Protein AF-A0A952R9T7-F1 (afdb_monomer)

Nearest PDB structures (foldseek):
  7bov-assembly1_A  TM=6.658E-01  e=1.496E-07  Bacillus subtilis subsp. subtilis str. 168
  7vz6-assembly1_E  TM=5.967E-01  e=4.964E-05  Streptomyces kasugaensis
  4alm-assembly1_C  TM=4.384E-01  e=3.356E-01  Staphylococcus aureus
  2cz5-assembly1_B  TM=2.069E-01  e=5.948E-02  Pyrococcus horikoshii
  3loq-assembly1_A  TM=2.817E-01  e=9.691E-01  Archaeoglobus fulgidus

pLDDT: mean 85.73, std 11.86, range [35.06, 97.25]

Structure (mmCIF, N/CA/C/O backbone):
data_AF-A0A952R9T7-F1
#
_entry.id   AF-A0A952R9T7-F1
#
loop_
_atom_site.group_PDB
_atom_site.id
_atom_site.type_symbol
_atom_site.label_atom_id
_atom_site.label_alt_id
_atom_site.label_comp_id
_atom_site.label_asym_id
_atom_site.label_entity_id
_atom_site.label_seq_id
_atom_site.pdbx_PDB_ins_code
_atom_site.Cartn_x
_atom_site.Cartn_y
_atom_site.Cartn_z
_atom_site.occupancy
_atom_site.B_iso_or_equiv
_atom_site.auth_seq_id
_atom_site.auth_comp_id
_atom_site.auth_asym_id
_atom_site.auth_atom_id
_atom_site.pdbx_PDB_model_num
ATOM 1 N N . MET A 1 1 ? -29.631 -3.891 -3.049 1.00 37.66 1 MET A N 1
ATOM 2 C CA . MET A 1 1 ? -29.984 -3.385 -1.704 1.00 37.66 1 MET A CA 1
ATOM 3 C C . MET A 1 1 ? -28.896 -2.428 -1.243 1.00 37.66 1 MET A C 1
ATOM 5 O O . MET A 1 1 ? -27.755 -2.850 -1.116 1.00 37.66 1 MET A O 1
ATOM 9 N N . SER A 1 2 ? -29.218 -1.143 -1.077 1.00 35.06 2 SER A N 1
ATOM 10 C CA . SER A 1 2 ? -28.291 -0.149 -0.520 1.00 35.06 2 SER A CA 1
ATOM 11 C C . SER A 1 2 ? -28.287 -0.296 1.000 1.00 35.06 2 SER A C 1
ATOM 13 O O . SER A 1 2 ? -29.309 -0.047 1.637 1.00 35.06 2 SER A O 1
ATOM 15 N N . VAL A 1 3 ? -27.175 -0.754 1.577 1.00 38.34 3 VAL A N 1
ATOM 16 C CA . VAL A 1 3 ? -26.980 -0.734 3.032 1.00 38.34 3 VAL A CA 1
ATOM 17 C C . VAL A 1 3 ? -26.835 0.735 3.420 1.00 38.34 3 VAL A C 1
ATOM 19 O O . VAL A 1 3 ? -25.769 1.321 3.239 1.00 38.34 3 VAL A O 1
ATOM 22 N N . LYS A 1 4 ? -27.918 1.362 3.893 1.00 39.34 4 LYS A N 1
ATOM 23 C CA . LYS A 1 4 ? -27.831 2.672 4.543 1.00 39.34 4 LYS A CA 1
ATOM 24 C C . LYS A 1 4 ? -27.063 2.459 5.845 1.00 39.34 4 LYS A C 1
ATOM 26 O O . LYS A 1 4 ? -27.617 1.935 6.804 1.00 39.34 4 LYS A O 1
ATOM 31 N N . LEU A 1 5 ? -25.779 2.811 5.855 1.00 48.16 5 LEU A N 1
ATOM 32 C CA . LEU A 1 5 ? -24.999 2.949 7.082 1.00 48.16 5 LEU A CA 1
ATOM 33 C C . LEU A 1 5 ? -25.605 4.130 7.844 1.00 48.16 5 LEU A C 1
ATOM 35 O O . LEU A 1 5 ? -25.307 5.283 7.560 1.00 48.16 5 LEU A O 1
ATOM 39 N N . THR A 1 6 ? -26.543 3.849 8.744 1.00 44.41 6 THR A N 1
ATOM 40 C CA . THR A 1 6 ? -27.303 4.865 9.487 1.00 44.41 6 THR A CA 1
ATOM 41 C C . THR A 1 6 ? -26.501 5.541 10.597 1.00 44.41 6 THR A C 1
ATOM 43 O O . THR A 1 6 ? -27.023 6.446 11.232 1.00 44.41 6 THR A O 1
ATOM 46 N N . ASN A 1 7 ? -25.234 5.168 10.794 1.00 50.44 7 ASN A N 1
ATOM 47 C CA . ASN A 1 7 ? -24.301 5.913 11.630 1.00 50.44 7 ASN A CA 1
ATOM 48 C C . ASN A 1 7 ? -23.167 6.447 10.758 1.00 50.44 7 ASN A C 1
ATOM 50 O O . ASN A 1 7 ? -22.266 5.703 10.369 1.00 50.44 7 ASN A O 1
ATOM 54 N N . SER A 1 8 ? -23.202 7.749 10.487 1.00 58.31 8 SER A N 1
ATOM 55 C CA . SER A 1 8 ? -22.081 8.571 10.026 1.00 58.31 8 SER A CA 1
ATOM 56 C C . SER A 1 8 ? -20.991 8.616 11.109 1.00 58.31 8 SER A C 1
ATOM 58 O O . SER A 1 8 ? -20.743 9.632 11.759 1.00 58.31 8 SER A O 1
ATOM 60 N N . GLY A 1 9 ? -20.372 7.460 11.361 1.00 80.69 9 GLY A N 1
ATOM 61 C CA . GLY A 1 9 ? -19.277 7.318 12.309 1.00 80.69 9 GLY A CA 1
ATOM 62 C C . GLY A 1 9 ? -18.055 8.105 11.845 1.00 80.69 9 GLY A C 1
ATOM 63 O O . GLY A 1 9 ? -17.802 8.230 10.645 1.00 80.69 9 GLY A O 1
ATOM 64 N N . ALA A 1 10 ? -17.298 8.639 12.800 1.00 92.06 10 ALA A N 1
ATOM 65 C CA . ALA A 1 10 ? -15.952 9.123 12.540 1.00 92.06 10 ALA A CA 1
ATOM 66 C C . ALA A 1 10 ? -14.941 7.995 12.778 1.00 92.06 10 ALA A C 1
ATOM 68 O O . ALA A 1 10 ? -15.124 7.165 13.680 1.00 92.06 10 ALA A O 1
ATOM 69 N N . CYS A 1 11 ? -13.871 7.972 11.992 1.00 95.12 11 CYS A N 1
ATOM 70 C CA . CYS A 1 11 ? -12.737 7.083 12.194 1.00 95.12 11 CYS A CA 1
ATOM 71 C C . CYS A 1 11 ? -11.408 7.821 12.051 1.00 95.12 11 CYS A C 1
ATOM 73 O O . CYS A 1 11 ? -11.275 8.773 11.281 1.00 95.12 11 CYS A O 1
ATOM 75 N N . LEU A 1 12 ? -10.400 7.309 12.744 1.00 96.81 12 LEU A N 1
ATOM 76 C CA . LEU A 1 12 ? -9.010 7.641 12.475 1.00 96.81 12 LEU A CA 1
ATOM 77 C C . LEU A 1 12 ? -8.439 6.620 11.500 1.00 96.81 12 LEU A C 1
ATOM 79 O O . LEU A 1 12 ? -8.635 5.420 11.688 1.00 96.81 12 LEU A O 1
ATOM 83 N N . LEU A 1 13 ? -7.703 7.079 10.494 1.00 97.25 13 LEU A N 1
ATOM 84 C CA . LEU A 1 13 ? -6.923 6.221 9.615 1.00 97.25 13 LEU A CA 1
ATOM 85 C C . LEU A 1 13 ? -5.443 6.426 9.908 1.00 97.25 13 LEU A C 1
ATOM 87 O O . LEU A 1 13 ? -4.845 7.418 9.514 1.00 97.25 13 LEU A O 1
ATOM 91 N N . TYR A 1 14 ? -4.850 5.467 10.600 1.00 97.06 14 TYR A N 1
ATOM 92 C CA . TYR A 1 14 ? -3.435 5.412 10.918 1.00 97.06 14 TYR A CA 1
ATOM 93 C C . TYR A 1 14 ? -2.665 4.804 9.735 1.00 97.06 14 TYR A C 1
ATOM 95 O O . TYR A 1 14 ? -2.725 3.597 9.490 1.00 97.06 14 TYR A O 1
ATOM 103 N N . ALA A 1 15 ? -1.942 5.644 8.993 1.00 95.31 15 ALA A N 1
ATOM 104 C CA . ALA A 1 15 ? -1.086 5.272 7.865 1.00 95.31 15 ALA A CA 1
ATOM 105 C C . ALA A 1 15 ? 0.351 5.790 8.046 1.00 95.31 15 ALA A C 1
ATOM 107 O O . ALA A 1 15 ? 0.991 6.287 7.115 1.00 95.31 15 ALA A O 1
ATOM 108 N N . LEU A 1 16 ? 0.869 5.664 9.267 1.00 92.75 16 LEU A N 1
ATOM 109 C CA . LEU A 1 16 ? 2.259 5.969 9.578 1.00 92.75 16 LEU A CA 1
ATOM 110 C C . LEU A 1 16 ? 3.181 4.837 9.117 1.00 92.75 16 LEU A C 1
ATOM 112 O O . LEU A 1 16 ? 2.954 3.655 9.378 1.00 92.75 16 LEU A O 1
ATOM 116 N N . GLY A 1 17 ? 4.252 5.214 8.425 1.00 85.88 17 GLY A N 1
ATOM 117 C CA . GLY A 1 17 ? 5.266 4.289 7.945 1.00 85.88 17 GLY A CA 1
ATOM 118 C C . GLY A 1 17 ? 6.429 5.013 7.276 1.00 85.88 17 GLY A C 1
ATOM 119 O O . GLY A 1 17 ? 6.313 6.161 6.853 1.00 85.88 17 GLY A O 1
ATOM 120 N N . GLY A 1 18 ? 7.565 4.328 7.140 1.00 78.00 18 GLY A N 1
ATOM 121 C CA . GLY A 1 18 ? 8.798 4.930 6.615 1.00 78.00 18 GLY A CA 1
ATOM 122 C C . GLY A 1 18 ? 8.805 5.223 5.107 1.00 78.00 18 GLY A C 1
ATOM 123 O O . GLY A 1 18 ? 9.803 5.712 4.592 1.00 78.00 18 GLY A O 1
ATOM 124 N N . GLY A 1 19 ? 7.738 4.909 4.368 1.00 79.81 19 GLY A N 1
ATOM 125 C CA . GLY A 1 19 ? 7.681 5.099 2.916 1.00 79.81 19 GLY A CA 1
ATOM 126 C C . GLY A 1 19 ? 6.367 5.712 2.447 1.00 79.81 19 GLY A C 1
ATOM 127 O O . GLY A 1 19 ? 5.314 5.452 3.029 1.00 79.81 19 GLY A O 1
ATOM 128 N N . LEU A 1 20 ? 6.422 6.443 1.327 1.00 84.88 20 LEU A N 1
ATOM 129 C CA . LEU A 1 20 ? 5.272 7.130 0.713 1.00 84.88 20 LEU A CA 1
ATOM 130 C C . LEU A 1 20 ? 4.088 6.205 0.416 1.00 84.88 20 LEU A C 1
ATOM 132 O O . LEU A 1 20 ? 2.948 6.649 0.342 1.00 84.88 20 LEU A O 1
ATOM 136 N N . GLY A 1 21 ? 4.335 4.901 0.274 1.00 86.44 21 GLY A N 1
ATOM 137 C CA . GLY A 1 21 ? 3.273 3.955 -0.025 1.00 86.44 21 GLY A CA 1
ATOM 138 C C . GLY A 1 21 ? 2.155 3.926 1.021 1.00 86.44 21 GLY A C 1
ATOM 139 O O . GLY A 1 21 ? 1.013 3.685 0.637 1.00 86.44 21 GLY A O 1
ATOM 140 N N . HIS A 1 22 ? 2.471 4.159 2.302 1.00 90.12 22 HIS A N 1
ATOM 141 C CA . HIS A 1 22 ? 1.470 4.245 3.374 1.00 90.12 22 HIS A CA 1
ATOM 142 C C . HIS A 1 22 ? 0.564 5.463 3.190 1.00 90.12 22 HIS A C 1
ATOM 144 O O . HIS A 1 22 ? -0.648 5.306 3.106 1.00 90.12 22 HIS A O 1
ATOM 150 N N . ALA A 1 23 ? 1.153 6.645 2.996 1.00 90.62 23 ALA A N 1
ATOM 151 C CA . ALA A 1 23 ? 0.423 7.880 2.721 1.00 90.62 23 ALA A CA 1
ATOM 152 C C . ALA A 1 23 ? -0.488 7.763 1.489 1.00 90.62 23 ALA A C 1
ATOM 154 O O . ALA A 1 23 ? -1.659 8.120 1.557 1.00 90.62 23 ALA A O 1
ATOM 155 N N . VAL A 1 24 ? 0.009 7.175 0.396 1.00 88.88 24 VAL A N 1
ATOM 156 C CA . VAL A 1 24 ? -0.772 6.967 -0.836 1.00 88.88 24 VAL A CA 1
ATOM 157 C C . VAL A 1 24 ? -1.994 6.082 -0.592 1.00 88.88 24 VAL A C 1
ATOM 159 O O . VAL A 1 24 ? -3.103 6.428 -1.000 1.00 88.88 24 VAL A O 1
ATOM 162 N N . ARG A 1 25 ? -1.813 4.934 0.077 1.00 90.56 25 ARG A N 1
ATOM 163 C CA . ARG A 1 25 ? -2.930 4.030 0.395 1.00 90.56 25 ARG A CA 1
ATOM 164 C C . ARG A 1 25 ? -3.892 4.668 1.386 1.00 90.56 25 ARG A C 1
ATOM 166 O O . ARG A 1 25 ? -5.097 4.606 1.168 1.00 90.56 25 ARG A O 1
ATOM 173 N N . GLY A 1 26 ? -3.363 5.283 2.441 1.00 93.31 26 GLY A N 1
ATOM 174 C CA . GLY A 1 26 ? -4.140 5.971 3.463 1.00 93.31 26 GLY A CA 1
ATOM 175 C C . GLY A 1 26 ? -5.020 7.063 2.865 1.00 93.31 26 GLY A C 1
ATOM 176 O O . GLY A 1 26 ? -6.216 7.073 3.128 1.00 93.31 26 GLY A O 1
ATOM 177 N N . ALA A 1 27 ? -4.473 7.897 1.977 1.00 92.69 27 ALA A N 1
ATOM 178 C CA . ALA A 1 27 ? -5.225 8.921 1.254 1.00 92.69 27 ALA A CA 1
ATOM 179 C C . ALA A 1 27 ? -6.304 8.323 0.342 1.00 92.69 27 ALA A C 1
ATOM 181 O O . ALA A 1 27 ? -7.449 8.773 0.369 1.00 92.69 27 ALA A O 1
ATOM 182 N N . CYS A 1 28 ? -5.986 7.263 -0.410 1.00 92.12 28 CYS A N 1
ATOM 183 C CA . CYS A 1 28 ? -6.982 6.589 -1.245 1.00 92.12 28 CYS A CA 1
ATOM 184 C C . CYS A 1 28 ? -8.128 6.004 -0.404 1.00 92.12 28 CYS A C 1
ATOM 186 O O . CYS A 1 28 ? -9.290 6.194 -0.742 1.00 92.12 28 CYS A O 1
ATOM 188 N N . LEU A 1 29 ? -7.824 5.322 0.702 1.00 93.44 29 LEU A N 1
ATOM 189 C CA . LEU A 1 29 ? -8.830 4.759 1.609 1.00 93.44 29 LEU A CA 1
ATOM 190 C C . LEU A 1 29 ? -9.663 5.846 2.288 1.00 93.44 29 LEU A C 1
ATOM 192 O O . LEU A 1 29 ? -10.884 5.725 2.336 1.00 93.44 29 LEU A O 1
ATOM 196 N N . ALA A 1 30 ? -9.016 6.905 2.781 1.00 94.31 30 ALA A N 1
ATOM 197 C CA . ALA A 1 30 ? -9.682 8.037 3.412 1.00 94.31 30 ALA A CA 1
ATOM 198 C C . ALA A 1 30 ? -10.662 8.707 2.444 1.00 94.31 30 ALA A C 1
ATOM 200 O O . ALA A 1 30 ? -11.801 8.965 2.820 1.00 94.31 30 ALA A O 1
ATOM 201 N N . ARG A 1 31 ? -10.267 8.893 1.178 1.00 92.88 31 ARG A N 1
ATOM 202 C CA . ARG A 1 31 ? -11.156 9.408 0.130 1.00 92.88 31 ARG A CA 1
ATOM 203 C C . ARG A 1 31 ? -12.363 8.500 -0.092 1.00 92.88 31 ARG A C 1
ATOM 205 O O . ARG A 1 31 ? -13.487 8.985 -0.111 1.00 92.88 31 ARG A O 1
ATOM 212 N N . GLU A 1 32 ? -12.160 7.193 -0.249 1.00 92.81 32 GLU A N 1
ATOM 213 C CA . GLU A 1 32 ? -13.276 6.263 -0.476 1.00 92.81 32 GLU A CA 1
ATOM 214 C C . GLU A 1 32 ? -14.219 6.176 0.738 1.00 92.81 32 GLU A C 1
ATOM 216 O O . GLU A 1 32 ? -15.431 6.086 0.563 1.00 92.81 32 GLU A O 1
ATOM 221 N N . LEU A 1 33 ? -13.694 6.253 1.965 1.00 92.31 33 LEU A N 1
ATOM 222 C CA . LEU A 1 33 ? -14.493 6.355 3.192 1.00 92.31 33 LEU A CA 1
ATOM 223 C C . LEU A 1 33 ? -15.294 7.666 3.240 1.00 92.31 33 LEU A C 1
ATOM 225 O O . LEU A 1 33 ? -16.501 7.639 3.491 1.00 92.31 33 LEU A O 1
ATOM 229 N N . ALA A 1 34 ? -14.653 8.791 2.924 1.00 92.25 34 ALA A N 1
ATOM 230 C CA . ALA A 1 34 ? -15.285 10.105 2.866 1.00 92.25 34 ALA A CA 1
ATOM 231 C C . ALA A 1 34 ? -16.422 10.156 1.833 1.00 92.25 34 ALA A C 1
ATOM 233 O O . ALA A 1 34 ? -17.513 10.642 2.130 1.00 92.25 34 ALA A O 1
ATOM 234 N N . LEU A 1 35 ? -16.232 9.554 0.653 1.00 90.38 35 LEU A N 1
ATOM 235 C CA . LEU A 1 35 ? -17.274 9.417 -0.375 1.00 90.38 35 LEU A CA 1
ATOM 236 C C . LEU A 1 35 ? -18.474 8.564 0.077 1.00 90.38 35 LEU A C 1
ATOM 238 O O . LEU A 1 35 ? -19.546 8.639 -0.524 1.00 90.38 35 LEU A O 1
ATOM 242 N N . LYS A 1 36 ? -18.323 7.753 1.131 1.00 89.62 36 LYS A N 1
ATOM 243 C CA . LYS A 1 36 ? -19.417 7.006 1.776 1.00 89.62 36 LYS A CA 1
ATOM 244 C C . LYS A 1 36 ? -20.028 7.749 2.973 1.00 89.62 36 LYS A C 1
ATOM 246 O O . LYS A 1 36 ? -20.886 7.183 3.645 1.00 89.62 36 LYS A O 1
ATOM 251 N N . GLY A 1 37 ? -19.616 8.992 3.232 1.00 89.81 37 GLY A N 1
ATOM 252 C CA . GLY A 1 37 ? -20.115 9.820 4.334 1.00 89.81 37 GLY A CA 1
ATOM 253 C C . GLY A 1 37 ? -19.494 9.505 5.699 1.00 89.81 37 GLY A C 1
ATOM 254 O O . GLY A 1 37 ? -20.039 9.917 6.722 1.00 89.81 37 GLY A O 1
ATOM 255 N N . VAL A 1 38 ? -18.380 8.768 5.735 1.00 91.25 38 VAL A N 1
ATOM 256 C CA . VAL A 1 38 ? -17.605 8.530 6.962 1.00 91.25 38 VAL A CA 1
ATOM 257 C C . VAL A 1 38 ? -16.684 9.726 7.183 1.00 91.25 38 VAL A C 1
ATOM 259 O O . VAL A 1 38 ? -15.960 10.106 6.267 1.00 91.25 38 VAL A O 1
ATOM 262 N N . ARG A 1 39 ? -16.679 10.310 8.387 1.00 94.12 39 ARG A N 1
ATOM 263 C CA . ARG A 1 39 ? -15.696 11.351 8.734 1.00 94.12 39 ARG A CA 1
ATOM 264 C C . ARG A 1 39 ? -14.352 10.690 9.022 1.00 94.12 39 ARG A C 1
ATOM 266 O O . ARG A 1 39 ? -14.287 9.790 9.856 1.00 94.12 39 ARG A O 1
ATOM 273 N N . VAL A 1 40 ? -13.290 11.114 8.349 1.00 95.62 40 VAL A N 1
ATOM 274 C CA . VAL A 1 40 ? -11.972 10.482 8.443 1.00 95.62 40 VAL A CA 1
ATOM 275 C C . VAL A 1 40 ? -10.917 11.496 8.846 1.00 95.62 40 VAL A C 1
ATOM 277 O O . VAL A 1 40 ? -10.752 12.515 8.187 1.00 95.62 40 VAL A O 1
ATOM 280 N N . THR A 1 41 ? -10.131 11.162 9.862 1.00 96.69 41 THR A N 1
ATOM 281 C CA . THR A 1 41 ? -8.872 11.857 10.150 1.00 96.69 41 THR A CA 1
ATOM 282 C C . THR A 1 41 ? -7.718 10.933 9.765 1.00 96.69 41 THR A C 1
ATOM 284 O O . THR A 1 41 ? -7.507 9.891 10.385 1.00 96.69 41 THR A O 1
ATOM 287 N N . LEU A 1 42 ? -7.001 11.277 8.698 1.00 97.19 42 LEU A N 1
ATOM 288 C CA . LEU A 1 42 ? -5.867 10.535 8.158 1.00 97.19 42 LEU A CA 1
ATOM 289 C C . LEU A 1 42 ? -4.571 10.968 8.848 1.00 97.19 42 LEU A C 1
ATOM 291 O O . LEU A 1 42 ? -4.175 12.125 8.757 1.00 97.19 42 LEU A O 1
ATOM 295 N N . LEU A 1 43 ? -3.885 10.021 9.482 1.00 97.19 43 LEU A N 1
ATOM 296 C CA . LEU A 1 43 ? -2.589 10.214 10.122 1.00 97.19 43 LEU A CA 1
ATOM 297 C C . LEU A 1 43 ? -1.484 9.658 9.225 1.00 97.19 43 LEU A C 1
ATOM 299 O O . LEU A 1 43 ? -1.480 8.464 8.909 1.00 97.19 43 LEU A O 1
ATOM 303 N N . VAL A 1 44 ? -0.528 10.500 8.843 1.00 96.00 44 VAL A N 1
ATOM 304 C CA . VAL A 1 44 ? 0.641 10.109 8.040 1.00 96.00 44 VAL A CA 1
ATOM 305 C C . VAL A 1 44 ? 1.916 10.695 8.624 1.00 96.00 44 VAL A C 1
ATOM 307 O O . VAL A 1 44 ? 1.880 11.630 9.420 1.00 96.00 44 VAL A O 1
ATOM 310 N N . ALA A 1 45 ? 3.056 10.151 8.206 1.00 94.44 45 ALA A N 1
ATOM 311 C CA . ALA A 1 45 ? 4.344 10.728 8.560 1.00 94.44 45 ALA A CA 1
ATOM 312 C C . ALA A 1 45 ? 4.514 12.085 7.867 1.00 94.44 45 ALA A C 1
ATOM 314 O O . ALA A 1 45 ? 4.097 12.245 6.717 1.00 94.44 45 ALA A O 1
ATOM 315 N N . GLU A 1 46 ? 5.141 13.038 8.549 1.00 93.69 46 GLU A N 1
ATOM 316 C CA . GLU A 1 46 ? 5.291 14.418 8.083 1.00 93.69 46 GLU A CA 1
ATOM 317 C C . GLU A 1 46 ? 5.872 14.518 6.668 1.00 93.69 46 GLU A C 1
ATOM 319 O O . GLU A 1 46 ? 5.278 15.148 5.791 1.00 93.69 46 GLU A O 1
ATOM 324 N N . HIS A 1 47 ? 6.962 13.795 6.398 1.00 89.69 47 HIS A N 1
ATOM 325 C CA . HIS A 1 47 ? 7.624 13.774 5.087 1.00 89.69 47 HIS A CA 1
ATOM 326 C C . HIS A 1 47 ? 6.737 13.249 3.948 1.00 89.69 47 HIS A C 1
ATOM 328 O O . HIS A 1 47 ? 7.086 13.387 2.777 1.00 89.69 47 HIS A O 1
ATOM 334 N N . ALA A 1 48 ? 5.614 12.609 4.274 1.00 90.31 48 ALA A N 1
ATOM 335 C CA . ALA A 1 48 ? 4.653 12.065 3.325 1.00 90.31 48 ALA A CA 1
ATOM 336 C C . ALA A 1 48 ? 3.336 12.865 3.270 1.00 90.31 48 ALA A C 1
ATOM 338 O O . ALA A 1 48 ? 2.451 12.513 2.486 1.00 90.31 48 ALA A O 1
ATOM 339 N N . GLY A 1 49 ? 3.206 13.938 4.062 1.00 91.25 49 GLY A N 1
ATOM 340 C CA . GLY A 1 49 ? 2.003 14.767 4.150 1.00 91.25 49 GLY A CA 1
ATOM 341 C C . GLY A 1 49 ? 1.600 15.379 2.809 1.00 91.25 49 GLY A C 1
ATOM 342 O O . GLY A 1 49 ? 0.457 15.228 2.390 1.00 91.25 49 GLY A O 1
ATOM 343 N N . ALA A 1 50 ? 2.547 15.980 2.082 1.00 88.94 50 ALA A N 1
ATOM 344 C CA . ALA A 1 50 ? 2.273 16.588 0.776 1.00 88.94 50 ALA A CA 1
ATOM 345 C C . ALA A 1 50 ? 1.723 15.573 -0.246 1.00 88.94 50 ALA A C 1
ATOM 347 O O . ALA A 1 50 ? 0.736 15.845 -0.925 1.00 88.94 50 ALA A O 1
ATOM 348 N N . ALA A 1 51 ? 2.305 14.369 -0.296 1.00 86.75 51 ALA A N 1
ATOM 349 C CA . ALA A 1 51 ? 1.848 13.305 -1.189 1.00 86.75 51 ALA A CA 1
ATOM 350 C C . ALA A 1 51 ? 0.453 12.773 -0.809 1.00 86.75 51 ALA A C 1
ATOM 352 O O . ALA A 1 51 ? -0.334 12.416 -1.684 1.00 86.75 51 ALA A O 1
ATOM 353 N N . ALA A 1 52 ? 0.133 12.709 0.490 1.00 90.25 52 ALA A N 1
ATOM 354 C CA . ALA A 1 52 ? -1.214 12.365 0.942 1.00 90.25 52 ALA A CA 1
ATOM 355 C C . ALA A 1 52 ? -2.230 13.453 0.564 1.00 90.25 52 ALA A C 1
ATOM 357 O O . ALA A 1 52 ? -3.316 13.125 0.090 1.00 90.25 52 ALA A O 1
ATOM 358 N N . ALA A 1 53 ? -1.870 14.727 0.747 1.00 90.12 53 ALA A N 1
ATOM 359 C CA . ALA A 1 53 ? -2.730 15.870 0.454 1.00 90.12 53 ALA A CA 1
ATOM 360 C C . ALA A 1 53 ? -3.108 15.950 -1.031 1.00 90.12 53 ALA A C 1
ATOM 362 O O . ALA A 1 53 ? -4.271 16.175 -1.336 1.00 90.12 53 ALA A O 1
ATOM 363 N N . GLU A 1 54 ? -2.167 15.693 -1.947 1.00 87.25 54 GLU A N 1
ATOM 364 C CA . GLU A 1 54 ? -2.431 15.672 -3.398 1.00 87.25 54 GLU A CA 1
ATOM 365 C C . GLU A 1 54 ? -3.477 14.613 -3.796 1.00 87.25 54 GLU A C 1
ATOM 367 O O . GLU A 1 54 ? -4.240 14.791 -4.744 1.00 87.25 54 GLU A O 1
ATOM 372 N N . LEU A 1 55 ? -3.523 13.493 -3.067 1.00 85.88 55 LEU A N 1
ATOM 373 C CA . LEU A 1 55 ? -4.421 12.371 -3.350 1.00 85.88 55 LEU A CA 1
ATOM 374 C C . LEU A 1 55 ? -5.781 12.482 -2.654 1.00 85.88 55 LEU A C 1
ATOM 376 O O . LEU A 1 55 ? -6.739 11.817 -3.074 1.00 85.88 55 LEU A O 1
ATOM 380 N N . LEU A 1 56 ? -5.868 13.286 -1.594 1.00 86.62 56 LEU A N 1
ATOM 381 C CA . LEU A 1 56 ? -7.136 13.668 -0.992 1.00 86.62 56 LEU A CA 1
ATOM 382 C C . LEU A 1 56 ? -7.838 14.647 -1.940 1.00 86.62 56 LEU A C 1
ATOM 384 O O . LEU A 1 56 ? -7.314 15.701 -2.277 1.00 86.62 56 LEU A O 1
ATOM 388 N N . ASP A 1 57 ? -9.020 14.264 -2.421 1.00 77.56 57 ASP A N 1
ATOM 389 C CA . ASP A 1 57 ? -9.735 15.040 -3.434 1.00 77.56 57 ASP A CA 1
ATOM 390 C C . ASP A 1 57 ? -10.237 16.365 -2.825 1.00 77.56 57 ASP A C 1
ATOM 392 O O . ASP A 1 57 ? -11.025 16.320 -1.876 1.00 77.56 57 ASP A O 1
ATOM 396 N N . PRO A 1 58 ? -9.845 17.538 -3.361 1.00 69.38 58 PRO A N 1
ATOM 397 C CA . PRO A 1 58 ? -10.292 18.835 -2.847 1.00 69.38 58 PRO A CA 1
ATOM 398 C C . PRO A 1 58 ? -11.803 19.055 -3.008 1.00 69.38 58 PRO A C 1
ATOM 400 O O . PRO A 1 58 ? -12.352 19.996 -2.446 1.00 69.38 58 PRO A O 1
ATOM 403 N N . ARG A 1 59 ? -12.490 18.200 -3.780 1.00 76.44 59 ARG A N 1
ATOM 404 C CA . ARG A 1 59 ? -13.949 18.214 -3.945 1.00 76.44 59 ARG A CA 1
ATOM 405 C C . ARG A 1 59 ? -14.684 17.446 -2.847 1.00 76.44 59 ARG A C 1
ATOM 407 O O . ARG A 1 59 ? -15.915 17.402 -2.877 1.00 76.44 59 ARG A O 1
ATOM 414 N N . LEU A 1 60 ? -13.976 16.794 -1.920 1.00 79.44 60 LEU A N 1
ATOM 415 C CA . LEU A 1 60 ? -14.621 16.218 -0.744 1.00 79.44 60 LEU A CA 1
ATOM 416 C C . LEU A 1 60 ? -15.294 17.338 0.063 1.00 79.44 60 LEU A C 1
ATOM 418 O O . LEU A 1 60 ? -14.723 18.423 0.177 1.00 79.44 60 LEU A O 1
ATOM 422 N N . PRO A 1 61 ? -16.489 17.101 0.632 1.00 75.62 61 PRO A N 1
ATOM 423 C CA . PRO A 1 61 ? -17.121 18.102 1.475 1.00 75.62 61 PRO A CA 1
ATOM 424 C C . PRO A 1 61 ? -16.215 18.454 2.659 1.00 75.62 61 PRO A C 1
ATOM 426 O O . PRO A 1 61 ? -15.555 17.582 3.237 1.00 75.62 61 PRO A O 1
ATOM 429 N N . GLU A 1 62 ? -16.202 19.734 3.020 1.00 77.12 62 GLU A N 1
ATOM 430 C CA . GLU A 1 62 ? -15.418 20.240 4.143 1.00 77.12 62 GLU A CA 1
ATOM 431 C C . GLU A 1 62 ? -15.742 19.464 5.432 1.00 77.12 62 GLU A C 1
ATOM 433 O O . GLU A 1 62 ? -16.897 19.140 5.717 1.00 77.12 62 GLU A O 1
ATOM 438 N N . GLY A 1 63 ? -14.705 19.109 6.197 1.00 74.62 63 GLY A N 1
ATOM 439 C CA . GLY A 1 63 ? -14.844 18.380 7.462 1.00 74.62 63 GLY A CA 1
ATOM 440 C C . GLY A 1 63 ? -15.122 16.874 7.344 1.00 74.62 63 GLY A C 1
ATOM 441 O O . GLY A 1 63 ? -15.267 16.208 8.372 1.00 74.62 63 GLY A O 1
ATOM 442 N N . VAL A 1 64 ? -15.181 16.307 6.131 1.00 81.38 64 VAL A N 1
ATOM 443 C CA . VAL A 1 64 ? -15.336 14.850 5.940 1.00 81.38 64 VAL A CA 1
ATOM 444 C C . VAL A 1 64 ? -13.986 14.129 5.918 1.00 81.38 64 VAL A C 1
ATOM 446 O O . VAL A 1 64 ? -13.909 12.983 6.354 1.00 81.38 64 VAL A O 1
ATOM 449 N N . ALA A 1 65 ? -12.918 14.789 5.471 1.00 87.38 65 ALA A N 1
ATOM 450 C CA . ALA A 1 65 ? -11.560 14.259 5.525 1.00 87.38 65 ALA A CA 1
ATOM 451 C C . ALA A 1 65 ? -10.583 15.320 6.050 1.00 87.38 65 ALA A C 1
ATOM 453 O O . ALA A 1 65 ? -10.507 16.416 5.503 1.00 87.38 65 ALA A O 1
ATOM 454 N N . GLU A 1 66 ? -9.820 14.978 7.084 1.00 92.75 66 GLU A N 1
ATOM 455 C CA . GLU A 1 66 ? -8.739 15.798 7.636 1.00 92.75 66 GLU A CA 1
ATOM 456 C C . GLU A 1 66 ? -7.412 15.049 7.526 1.00 92.75 66 GLU A C 1
ATOM 458 O O . GLU A 1 66 ? -7.352 13.845 7.771 1.00 92.75 66 GLU A O 1
ATOM 463 N N . LEU A 1 67 ? -6.345 15.759 7.167 1.00 94.62 67 LEU A N 1
ATOM 464 C CA . LEU A 1 67 ? -4.991 15.223 7.113 1.00 94.62 67 LEU A CA 1
ATOM 465 C C . LEU A 1 67 ? -4.173 15.759 8.286 1.00 94.62 67 LEU A C 1
ATOM 467 O O . LEU A 1 67 ? -4.011 16.967 8.429 1.00 94.62 67 LEU A O 1
ATOM 471 N N . VAL A 1 68 ? -3.585 14.853 9.062 1.00 95.88 68 VAL A N 1
ATOM 472 C CA . VAL A 1 68 ? -2.652 15.179 10.138 1.00 95.88 68 VAL A CA 1
ATOM 473 C C . VAL A 1 68 ? -1.298 14.552 9.827 1.00 95.88 68 VAL A C 1
ATOM 475 O O . VAL A 1 68 ? -1.121 13.332 9.847 1.00 95.88 68 VAL A O 1
ATOM 478 N N . ALA A 1 69 ? -0.334 15.419 9.538 1.00 95.19 69 ALA A N 1
ATOM 479 C CA . ALA A 1 69 ? 1.073 15.078 9.417 1.00 95.19 69 ALA A CA 1
ATOM 480 C C . ALA A 1 69 ? 1.709 15.008 10.814 1.00 95.19 69 ALA A C 1
ATOM 482 O O . ALA A 1 69 ? 1.570 15.936 11.615 1.00 95.19 69 ALA A O 1
ATOM 483 N N . LEU A 1 70 ? 2.377 13.896 11.116 1.00 94.12 70 LEU A N 1
ATOM 484 C CA . LEU A 1 70 ? 3.003 13.642 12.411 1.00 94.12 70 LEU A CA 1
ATOM 485 C C . LEU A 1 70 ? 4.518 13.514 12.252 1.00 94.12 70 LEU A C 1
ATOM 487 O O . LEU A 1 70 ? 5.002 12.758 11.404 1.00 94.12 70 LEU A O 1
ATOM 491 N N . GLU A 1 71 ? 5.247 14.246 13.086 1.00 91.00 71 GLU A N 1
ATOM 492 C CA . GLU A 1 71 ? 6.697 14.128 13.216 1.00 91.00 71 GLU A CA 1
ATOM 493 C C . GLU A 1 71 ? 7.080 12.775 13.845 1.00 91.00 71 GLU A C 1
ATOM 495 O O . GLU A 1 71 ? 6.251 12.141 14.511 1.00 91.00 71 GLU A O 1
ATOM 500 N N . PRO A 1 72 ? 8.329 12.310 13.665 1.00 83.19 72 PRO A N 1
ATOM 501 C CA . PRO A 1 72 ? 8.858 11.189 14.430 1.00 83.19 72 PRO A CA 1
ATOM 502 C C . PRO A 1 72 ? 8.780 11.474 15.935 1.00 83.19 72 PRO A C 1
ATOM 504 O O . PRO A 1 72 ? 9.281 12.490 16.406 1.00 83.19 72 PRO A O 1
ATOM 507 N N . GLN A 1 73 ? 8.162 10.565 16.683 1.00 86.56 73 GLN A N 1
ATOM 508 C CA . GLN A 1 73 ? 7.943 10.697 18.122 1.00 86.56 73 GLN A CA 1
ATOM 509 C C . GLN A 1 73 ? 8.189 9.362 18.821 1.00 86.56 73 GLN A C 1
ATOM 511 O O . GLN A 1 73 ? 8.056 8.292 18.219 1.00 86.56 73 GLN A O 1
ATOM 516 N N . GLU A 1 74 ? 8.498 9.425 20.114 1.00 92.88 74 GLU A N 1
ATOM 517 C CA . GLU A 1 74 ? 8.537 8.239 20.965 1.00 92.88 74 GLU A CA 1
ATOM 518 C C . GLU A 1 74 ? 7.146 7.602 21.080 1.00 92.88 74 GLU A C 1
ATOM 520 O O . GLU A 1 74 ? 6.114 8.277 21.028 1.00 92.88 74 GLU A O 1
ATOM 525 N N . ALA A 1 75 ? 7.100 6.284 21.288 1.00 93.94 75 ALA A N 1
ATOM 526 C CA . ALA A 1 75 ? 5.849 5.522 21.242 1.00 93.94 75 ALA A CA 1
ATOM 527 C C . ALA A 1 75 ? 4.775 6.043 22.219 1.00 93.94 75 ALA A C 1
ATOM 529 O O . ALA A 1 75 ? 3.591 6.064 21.888 1.00 93.94 75 ALA A O 1
ATOM 530 N N . ALA A 1 76 ? 5.169 6.476 23.420 1.00 95.00 76 ALA A N 1
ATOM 531 C CA . ALA A 1 76 ? 4.234 6.991 24.421 1.00 95.00 76 ALA A CA 1
ATOM 532 C C . ALA A 1 76 ? 3.609 8.335 24.011 1.00 95.00 76 ALA A C 1
ATOM 534 O O . ALA A 1 76 ? 2.410 8.540 24.206 1.00 95.00 76 ALA A O 1
ATOM 535 N N . GLU A 1 77 ? 4.401 9.225 23.412 1.00 95.00 77 GLU A N 1
ATOM 536 C CA . GLU A 1 77 ? 3.932 10.524 22.929 1.00 95.00 77 GLU A CA 1
ATOM 537 C C . GLU A 1 77 ? 3.000 10.346 21.730 1.00 95.00 77 GLU A C 1
ATOM 539 O O . GLU A 1 77 ? 1.889 10.879 21.713 1.00 95.00 77 GLU A O 1
ATOM 544 N N . LEU A 1 78 ? 3.399 9.497 20.780 1.00 94.88 78 LEU A N 1
ATOM 545 C CA . LEU A 1 78 ? 2.582 9.190 19.616 1.00 94.88 78 LEU A CA 1
ATOM 546 C C . LEU A 1 78 ? 1.245 8.554 20.019 1.00 94.88 78 LEU A C 1
ATOM 548 O O . LEU A 1 78 ? 0.201 8.914 19.475 1.00 94.88 78 LEU A O 1
ATOM 552 N N . ARG A 1 79 ? 1.243 7.670 21.028 1.00 95.81 79 ARG A N 1
ATOM 553 C CA . ARG A 1 79 ? 0.010 7.118 21.612 1.00 95.81 79 ARG A CA 1
ATOM 554 C C . ARG A 1 79 ? -0.885 8.216 22.175 1.00 95.81 79 ARG A C 1
ATOM 556 O O . ARG A 1 79 ? -2.068 8.250 21.841 1.00 95.81 79 ARG A O 1
ATOM 563 N N . ALA A 1 80 ? -0.341 9.103 23.009 1.00 95.50 80 ALA A N 1
ATOM 564 C CA . ALA A 1 80 ? -1.102 10.203 23.600 1.00 95.50 80 ALA A CA 1
ATOM 565 C C . ALA A 1 80 ? -1.710 11.106 22.517 1.00 95.50 80 ALA A C 1
ATOM 567 O O . ALA A 1 80 ? -2.876 11.489 22.602 1.00 95.50 80 ALA A O 1
ATOM 568 N N . ARG A 1 81 ? -0.956 11.370 21.445 1.00 95.81 81 ARG A N 1
ATOM 569 C CA . ARG A 1 81 ? -1.420 12.158 20.302 1.00 95.81 81 ARG A CA 1
ATOM 570 C C . ARG A 1 81 ? -2.535 11.462 19.520 1.00 95.81 81 ARG A C 1
ATOM 572 O O . ARG A 1 81 ? -3.518 12.109 19.171 1.00 95.81 81 ARG A O 1
ATOM 579 N N . VAL A 1 82 ? -2.430 10.152 19.282 1.00 95.50 82 VAL A N 1
ATOM 580 C CA . VAL A 1 82 ? -3.499 9.360 18.644 1.00 95.50 82 VAL A CA 1
ATOM 581 C C . VAL A 1 82 ? -4.771 9.359 19.497 1.00 95.50 82 VAL A C 1
ATOM 583 O O . VAL A 1 82 ? -5.853 9.538 18.944 1.00 95.50 82 VAL A O 1
ATOM 586 N N . VAL A 1 83 ? -4.657 9.211 20.824 1.00 96.06 83 VAL A N 1
ATOM 587 C CA . VAL A 1 83 ? -5.798 9.288 21.759 1.00 96.06 83 VAL A CA 1
ATOM 588 C C . VAL A 1 83 ? -6.467 10.659 21.687 1.00 96.06 83 VAL A C 1
ATOM 590 O O . VAL A 1 83 ? -7.667 10.735 21.439 1.00 96.06 83 VAL A O 1
ATOM 593 N N . ALA A 1 84 ? -5.692 11.738 21.807 1.00 96.50 84 ALA A N 1
ATOM 594 C CA . ALA A 1 84 ? -6.223 13.098 21.763 1.00 96.50 84 ALA A CA 1
ATOM 595 C C . ALA A 1 84 ? -6.936 13.402 20.434 1.00 96.50 84 ALA A C 1
ATOM 597 O O . ALA A 1 84 ? -7.987 14.040 20.415 1.00 96.50 84 ALA A O 1
ATOM 598 N N . LEU A 1 85 ? -6.398 12.917 19.308 1.00 96.12 85 LEU A N 1
ATOM 599 C CA . LEU A 1 85 ? -7.058 13.029 18.005 1.00 96.12 85 LEU A CA 1
ATOM 600 C C . LEU A 1 85 ? -8.338 12.184 17.947 1.00 96.12 85 LEU A C 1
ATOM 602 O O . LEU A 1 85 ? -9.343 12.636 17.399 1.00 96.12 85 LEU A O 1
ATOM 606 N N . ALA A 1 86 ? -8.341 10.985 18.531 1.00 95.19 86 ALA A N 1
ATOM 607 C CA . ALA A 1 86 ? -9.527 10.132 18.556 1.00 95.19 86 ALA A CA 1
ATOM 608 C C . ALA A 1 86 ? -10.675 10.817 19.297 1.00 95.19 86 ALA A C 1
ATOM 610 O O . ALA A 1 86 ? -11.788 10.887 18.778 1.00 95.19 86 ALA A O 1
ATOM 611 N N . GLU A 1 87 ? -10.381 11.379 20.465 1.00 95.31 87 GLU A N 1
ATOM 612 C CA . GLU A 1 87 ? -11.334 12.118 21.289 1.00 95.31 87 GLU A CA 1
ATOM 613 C C . GLU A 1 87 ? -11.814 13.388 20.580 1.00 95.31 87 GLU A C 1
ATOM 615 O O . GLU A 1 87 ? -13.019 13.582 20.415 1.00 95.31 87 GLU A O 1
ATOM 620 N N . ARG A 1 88 ? -10.884 14.209 20.069 1.00 95.31 88 ARG A N 1
ATOM 621 C CA . ARG A 1 88 ? -11.195 15.461 19.359 1.00 95.31 88 ARG A CA 1
ATOM 622 C C . ARG A 1 88 ? -12.144 15.250 18.181 1.00 95.31 88 ARG A C 1
ATOM 624 O O . ARG A 1 88 ? -13.042 16.062 17.968 1.00 95.31 88 ARG A O 1
ATOM 631 N N . HIS A 1 89 ? -11.944 14.187 17.404 1.00 93.56 89 HIS A N 1
ATOM 632 C CA . HIS A 1 89 ? -12.749 13.917 16.210 1.00 93.56 89 HIS A CA 1
ATOM 633 C C . HIS A 1 89 ? -13.947 12.992 16.480 1.00 93.56 89 HIS A C 1
ATOM 635 O O . HIS A 1 89 ? -14.740 12.734 15.569 1.00 93.56 89 HIS A O 1
ATOM 641 N N . GLY A 1 90 ? -14.115 12.517 17.721 1.00 93.06 90 GLY A N 1
ATOM 642 C CA . GLY A 1 90 ? -15.145 11.545 18.088 1.00 93.06 90 GLY A CA 1
ATOM 643 C C . GLY A 1 90 ? -14.997 10.228 17.323 1.00 93.06 90 GLY A C 1
ATOM 644 O O . GLY A 1 90 ? -15.992 9.638 16.896 1.00 93.06 90 GLY A O 1
ATOM 645 N N . ALA A 1 91 ? -13.756 9.808 17.066 1.00 94.06 91 ALA A N 1
ATOM 646 C CA . ALA A 1 91 ? -13.459 8.600 16.319 1.00 94.06 91 ALA A CA 1
ATOM 647 C C . ALA A 1 91 ? -13.912 7.367 17.108 1.00 94.06 91 ALA A C 1
ATOM 649 O O . ALA A 1 91 ? -13.488 7.129 18.233 1.00 94.06 91 ALA A O 1
ATOM 650 N N . SER A 1 92 ? -14.752 6.553 16.479 1.00 92.31 92 SER A N 1
ATOM 651 C CA . SER A 1 92 ? -15.292 5.310 17.055 1.00 92.31 92 SER A CA 1
ATOM 652 C C . SER A 1 92 ? -14.507 4.063 16.637 1.00 92.31 92 SER A C 1
ATOM 654 O O . SER A 1 92 ? -14.739 2.964 17.141 1.00 92.31 92 SER A O 1
ATOM 656 N N . MET A 1 93 ? -13.588 4.225 15.684 1.00 93.19 93 MET A N 1
ATOM 657 C CA . MET A 1 93 ? -12.772 3.152 15.138 1.00 93.19 93 MET A CA 1
ATOM 658 C C . MET A 1 93 ? -11.437 3.688 14.629 1.00 93.19 93 MET A C 1
ATOM 660 O O . MET A 1 93 ? -11.367 4.783 14.065 1.00 93.19 93 MET A O 1
ATOM 664 N N . LEU A 1 94 ? -10.401 2.867 14.771 1.00 95.75 94 LEU A N 1
ATOM 665 C CA . LEU A 1 94 ? -9.085 3.087 14.194 1.00 95.75 94 LEU A CA 1
ATOM 666 C C . LEU A 1 94 ? -8.841 2.109 13.042 1.00 95.75 94 LEU A C 1
ATOM 668 O O . LEU A 1 94 ? -8.860 0.892 13.220 1.00 95.75 94 LEU A O 1
ATOM 672 N N . TRP A 1 95 ? -8.589 2.643 11.858 1.00 96.38 95 TRP A N 1
ATOM 673 C CA . TRP A 1 95 ? -8.131 1.891 10.698 1.00 96.38 95 TRP A CA 1
ATOM 674 C C . TRP A 1 95 ? -6.615 1.933 10.674 1.00 96.38 95 TRP A C 1
ATOM 676 O O . TRP A 1 95 ? -6.037 3.013 10.685 1.00 96.38 95 TRP A O 1
ATOM 686 N N . VAL A 1 96 ? -5.966 0.777 10.656 1.00 95.62 96 VAL A N 1
ATOM 687 C CA . VAL A 1 96 ? -4.516 0.678 10.820 1.00 95.62 96 VAL A CA 1
ATOM 688 C C . VAL A 1 96 ? -3.897 0.054 9.581 1.00 95.62 96 VAL A C 1
ATOM 690 O O . VAL A 1 96 ? -4.170 -1.098 9.245 1.00 95.62 96 VAL A O 1
ATOM 693 N N . ASP A 1 97 ? -3.046 0.805 8.895 1.00 93.12 97 ASP A N 1
ATOM 694 C CA . ASP A 1 97 ? -2.320 0.324 7.729 1.00 93.12 97 ASP A CA 1
ATOM 695 C C . ASP A 1 97 ? -1.073 -0.471 8.140 1.00 93.12 97 ASP A C 1
ATOM 697 O O . ASP A 1 97 ? -0.126 0.058 8.719 1.00 93.12 97 ASP A O 1
ATOM 701 N N . THR A 1 98 ? -1.044 -1.751 7.766 1.00 87.38 98 THR A N 1
ATOM 702 C CA . THR A 1 98 ? 0.077 -2.699 7.886 1.00 87.38 98 THR A CA 1
ATOM 703 C C . THR A 1 98 ? 0.463 -3.134 9.305 1.00 87.38 98 THR A C 1
ATOM 705 O O . THR A 1 98 ? 0.676 -4.331 9.501 1.00 87.38 98 THR A O 1
ATOM 708 N N . PHE A 1 99 ? 0.568 -2.222 10.279 1.00 89.25 99 PHE A N 1
ATOM 709 C CA . PHE A 1 99 ? 1.125 -2.493 11.615 1.00 89.25 99 PHE A CA 1
ATOM 710 C C . PHE A 1 99 ? 0.059 -2.399 12.713 1.00 89.25 99 PHE A C 1
ATOM 712 O O . PHE A 1 99 ? -0.171 -1.302 13.208 1.00 89.25 99 PHE A O 1
ATOM 719 N N . PRO A 1 100 ? -0.576 -3.504 13.151 1.00 91.19 100 PRO A N 1
ATOM 720 C CA . PRO A 1 100 ? -1.741 -3.429 14.037 1.00 91.19 100 PRO A CA 1
ATOM 721 C C . PRO A 1 100 ? -1.486 -2.702 15.367 1.00 91.19 100 PRO A C 1
ATOM 723 O O . PRO A 1 100 ? -2.360 -1.984 15.851 1.00 91.19 100 PRO A O 1
ATOM 726 N N . ASP A 1 101 ? -0.283 -2.845 15.929 1.00 92.75 101 ASP A N 1
ATOM 727 C CA . ASP A 1 101 ? 0.156 -2.164 17.156 1.00 92.75 101 ASP A CA 1
ATOM 728 C C . ASP A 1 101 ? 0.865 -0.818 16.895 1.00 92.75 101 ASP A C 1
ATOM 730 O O . ASP A 1 101 ? 1.337 -0.192 17.837 1.00 92.75 101 ASP A O 1
ATOM 734 N N . GLY A 1 102 ? 0.926 -0.344 15.650 1.00 91.50 102 GLY A N 1
ATOM 735 C CA . GLY A 1 102 ? 1.728 0.815 15.253 1.00 91.50 102 GLY A CA 1
ATOM 736 C C . GLY A 1 102 ? 3.178 0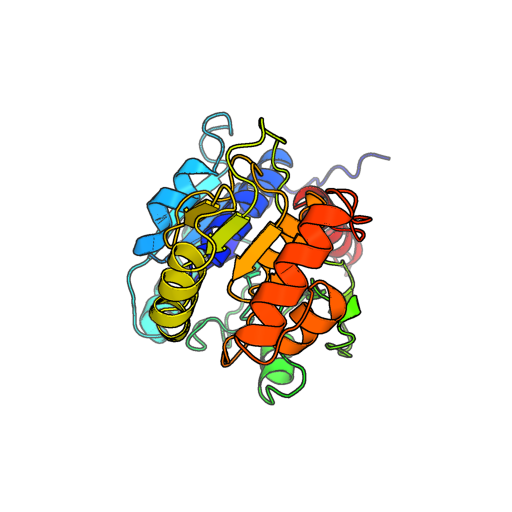.443 14.933 1.00 91.50 102 GLY A C 1
ATOM 737 O O . GLY A 1 102 ? 3.611 -0.697 15.136 1.00 91.50 102 GLY A O 1
ATOM 738 N N . ILE A 1 103 ? 3.931 1.392 14.375 1.00 86.88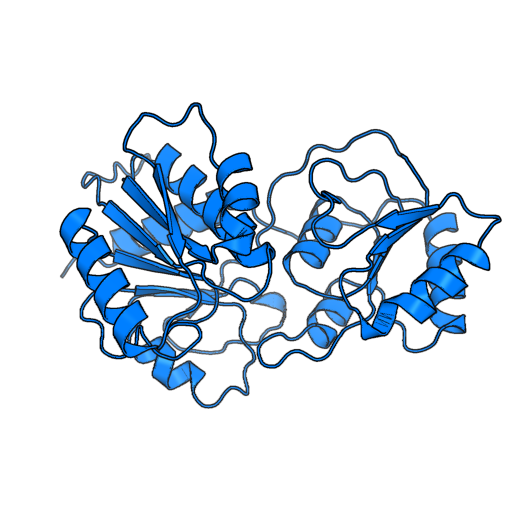 103 ILE A N 1
ATOM 739 C CA . ILE A 1 103 ? 5.316 1.155 13.935 1.00 86.88 103 ILE A CA 1
ATOM 740 C C . ILE A 1 103 ? 6.279 0.939 15.117 1.00 86.88 103 ILE A C 1
ATOM 742 O O . ILE A 1 103 ? 7.250 0.186 14.988 1.00 86.88 103 ILE A O 1
ATOM 746 N N . HIS A 1 104 ? 5.980 1.537 16.274 1.00 89.12 104 HIS A N 1
ATOM 747 C CA . HIS A 1 104 ? 6.754 1.437 17.513 1.00 89.12 104 HIS A CA 1
ATOM 748 C C . HIS A 1 104 ? 6.022 0.668 18.628 1.00 89.12 104 HIS A C 1
ATOM 750 O O . HIS A 1 104 ? 6.602 0.423 19.684 1.00 89.12 104 HIS A O 1
ATOM 756 N N . GLY A 1 105 ? 4.783 0.224 18.395 1.00 91.81 105 GLY A N 1
ATOM 757 C CA . GLY A 1 105 ? 3.959 -0.467 19.392 1.00 91.81 105 GLY A CA 1
ATOM 758 C C . GLY A 1 105 ? 3.025 0.456 20.184 1.00 91.81 105 GLY A C 1
ATOM 759 O O . GLY A 1 105 ? 2.391 0.016 21.140 1.00 91.81 105 GLY A O 1
ATOM 760 N N . GLU A 1 106 ? 2.935 1.723 19.797 1.00 94.50 106 GLU A N 1
ATOM 761 C CA . GLU A 1 106 ? 2.166 2.789 20.434 1.00 94.50 106 GLU A CA 1
ATOM 762 C C . GLU A 1 106 ? 0.651 2.541 20.478 1.00 94.50 106 GLU A C 1
ATOM 764 O O . GLU A 1 106 ? -0.034 3.076 21.346 1.00 94.50 106 GLU A O 1
ATOM 769 N N . LEU A 1 107 ? 0.106 1.715 19.580 1.00 95.00 107 LEU A N 1
ATOM 770 C CA . LEU A 1 107 ? -1.325 1.389 19.560 1.00 95.00 107 LEU A CA 1
ATOM 771 C C . LEU A 1 107 ? -1.662 0.204 20.476 1.00 95.00 107 LEU A C 1
ATOM 773 O O . LEU A 1 107 ? -2.834 -0.154 20.628 1.00 95.00 107 LEU A O 1
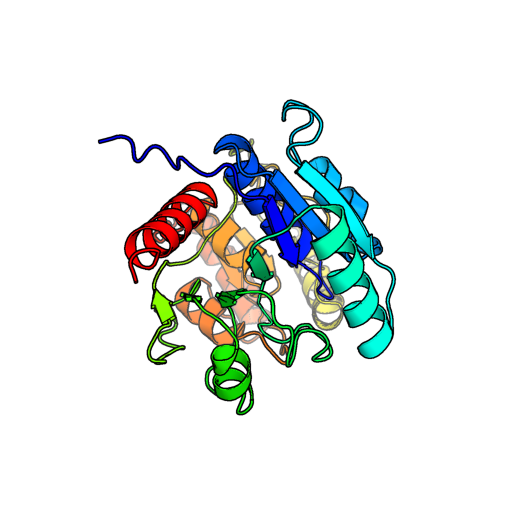ATOM 777 N N . ARG A 1 108 ? -0.656 -0.432 21.089 1.00 93.50 108 ARG A N 1
ATOM 778 C CA . ARG A 1 108 ? -0.872 -1.550 22.009 1.00 93.50 108 ARG A CA 1
ATOM 779 C C . ARG A 1 108 ? -1.668 -1.092 23.231 1.00 93.50 108 ARG A C 1
ATOM 781 O O . ARG A 1 108 ? -1.342 -0.094 23.869 1.00 93.50 108 ARG A O 1
ATOM 788 N N . GLY A 1 109 ? -2.700 -1.863 23.579 1.00 90.06 109 GLY A N 1
ATOM 789 C CA . GLY A 1 109 ? -3.555 -1.578 24.735 1.00 90.06 109 GLY A CA 1
ATOM 790 C C . GLY A 1 109 ? -4.397 -0.307 24.587 1.00 90.06 109 GLY A C 1
ATOM 791 O O . GLY A 1 109 ? -4.819 0.262 25.587 1.00 90.06 109 GLY A O 1
ATOM 792 N N . LEU A 1 110 ? -4.597 0.194 23.365 1.00 90.88 110 LEU A N 1
ATOM 793 C CA . LEU A 1 110 ? -5.556 1.261 23.095 1.00 90.88 110 LEU A CA 1
ATOM 794 C C . LEU A 1 110 ? -6.986 0.694 23.143 1.00 90.88 110 LEU A C 1
ATOM 796 O O . LEU A 1 110 ? -7.281 -0.275 22.445 1.00 90.88 110 LEU A O 1
ATOM 800 N N . GLU A 1 111 ? -7.879 1.320 23.911 1.00 89.56 111 GLU A N 1
ATOM 801 C CA . GLU A 1 111 ? -9.294 0.920 24.055 1.00 89.56 111 GLU A CA 1
ATOM 802 C C . GLU A 1 111 ? -10.191 1.433 22.910 1.00 89.56 111 GLU A C 1
ATOM 804 O O . GLU A 1 111 ? -11.374 1.705 23.083 1.00 89.56 111 GLU A O 1
ATOM 809 N N . LEU A 1 112 ? -9.630 1.574 21.709 1.00 89.00 112 LEU A N 1
ATOM 810 C CA . LEU A 1 112 ? -10.359 1.969 20.507 1.00 89.00 112 LEU A CA 1
ATOM 811 C C . LEU A 1 112 ? -10.423 0.764 19.559 1.00 89.00 112 LEU A C 1
ATOM 813 O O . LEU A 1 112 ? -9.367 0.217 19.225 1.00 89.00 112 LEU A O 1
ATOM 817 N N . PRO A 1 113 ? -11.611 0.326 19.092 1.00 91.38 113 PRO A N 1
ATOM 818 C CA . PRO A 1 113 ? -11.711 -0.800 18.172 1.00 91.38 113 PRO A CA 1
ATOM 819 C C . PRO A 1 113 ? -10.868 -0.582 16.915 1.00 91.38 113 PRO A C 1
ATOM 821 O O . PRO A 1 113 ? -10.950 0.467 16.274 1.00 91.38 113 PRO A O 1
ATOM 824 N N . ARG A 1 114 ? -10.079 -1.595 16.544 1.00 93.19 114 ARG A N 1
ATOM 825 C CA . ARG A 1 114 ? -9.166 -1.531 15.396 1.00 93.19 114 ARG A CA 1
ATOM 826 C C . ARG A 1 114 ? -9.614 -2.412 14.233 1.00 93.19 114 ARG A C 1
ATOM 828 O O . ARG A 1 114 ? -9.985 -3.569 14.438 1.00 93.19 114 ARG A O 1
ATOM 835 N N . LEU A 1 115 ? -9.511 -1.882 13.018 1.00 93.62 115 LEU A N 1
ATOM 836 C CA . LEU A 1 115 ? -9.501 -2.646 11.772 1.00 93.62 115 LEU A CA 1
ATOM 837 C C . LEU A 1 115 ? -8.100 -2.559 11.168 1.00 93.62 115 LEU A C 1
ATOM 839 O O . LEU A 1 115 ? -7.655 -1.475 10.801 1.00 93.62 115 LEU A O 1
ATOM 843 N N . ALA A 1 116 ? -7.409 -3.688 11.047 1.00 92.81 116 ALA A N 1
ATOM 844 C CA . ALA A 1 116 ? -6.074 -3.734 10.460 1.00 92.81 116 ALA A CA 1
ATOM 845 C C . ALA A 1 116 ? -6.110 -4.112 8.971 1.00 92.81 116 ALA A C 1
ATOM 847 O O . ALA A 1 116 ? -6.828 -5.023 8.565 1.00 92.81 116 ALA A O 1
ATOM 848 N N . LEU A 1 117 ? -5.296 -3.444 8.159 1.00 92.69 117 LEU A N 1
ATOM 849 C CA . LEU A 1 117 ? -5.059 -3.769 6.753 1.00 92.69 117 LEU A CA 1
ATOM 850 C C . LEU A 1 117 ? -3.700 -4.456 6.63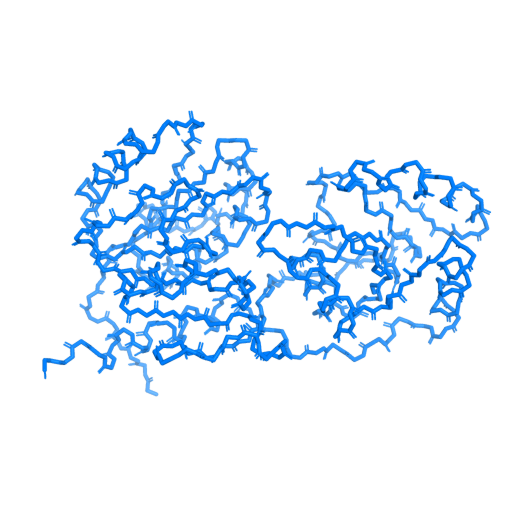9 1.00 92.69 117 LEU A C 1
ATOM 852 O O . LEU A 1 117 ? -2.659 -3.806 6.714 1.00 92.69 117 LEU A O 1
ATOM 856 N N . LEU A 1 118 ? -3.698 -5.780 6.523 1.00 87.69 118 LEU A N 1
ATOM 857 C CA . LEU A 1 118 ? -2.506 -6.592 6.724 1.00 87.69 118 LEU A CA 1
ATOM 858 C C . LEU A 1 118 ? -1.712 -6.823 5.453 1.00 87.69 118 LEU A C 1
ATOM 860 O O . LEU A 1 118 ? -2.243 -7.174 4.399 1.00 87.69 118 LEU A O 1
ATOM 864 N N . ARG A 1 119 ? -0.399 -6.658 5.622 1.00 81.44 119 ARG A N 1
ATOM 865 C CA . ARG A 1 119 ? 0.643 -6.898 4.624 1.00 81.44 119 ARG A CA 1
ATOM 866 C C . ARG A 1 119 ? 1.935 -7.374 5.285 1.00 81.44 119 ARG A C 1
ATOM 868 O O . ARG A 1 119 ? 3.020 -6.871 4.993 1.00 81.44 119 ARG A O 1
ATOM 875 N N . ALA A 1 120 ? 1.795 -8.267 6.256 1.00 69.19 120 ALA A N 1
ATOM 876 C CA . ALA A 1 120 ? 2.871 -8.677 7.144 1.00 69.19 120 ALA A CA 1
ATOM 877 C C . ALA A 1 120 ? 3.201 -10.165 6.983 1.00 69.19 120 ALA A C 1
ATOM 879 O O . ALA A 1 120 ? 2.349 -10.988 6.661 1.00 69.19 120 ALA A O 1
ATOM 880 N N . ARG A 1 121 ? 4.470 -10.501 7.227 1.00 69.56 121 ARG A N 1
ATOM 881 C CA . ARG A 1 121 ? 5.041 -11.843 7.054 1.00 69.56 121 ARG A CA 1
ATOM 882 C C . ARG A 1 121 ? 4.580 -12.828 8.147 1.00 69.56 121 ARG A C 1
ATOM 884 O O . ARG A 1 121 ? 4.532 -12.455 9.315 1.00 69.56 121 ARG A O 1
ATOM 891 N N . ARG A 1 122 ? 4.338 -14.101 7.766 1.00 61.72 122 ARG A N 1
ATOM 892 C CA . ARG A 1 122 ? 3.932 -15.241 8.640 1.00 61.72 122 ARG A CA 1
ATOM 893 C C . ARG A 1 122 ? 4.768 -15.410 9.905 1.00 61.72 122 ARG A C 1
ATOM 895 O O . ARG A 1 122 ? 4.269 -15.863 10.925 1.00 61.72 122 ARG A O 1
ATOM 902 N N . ASP A 1 123 ? 6.065 -15.160 9.783 1.00 65.44 123 ASP A N 1
ATOM 903 C CA . ASP A 1 123 ? 7.071 -15.530 10.776 1.00 65.44 123 ASP A CA 1
ATOM 904 C C . ASP A 1 123 ? 7.326 -14.428 11.806 1.00 65.44 123 ASP A C 1
ATOM 906 O O . ASP A 1 123 ? 8.216 -14.589 12.634 1.00 65.44 123 ASP A O 1
ATOM 910 N N . VAL A 1 124 ? 6.599 -13.304 11.742 1.00 70.50 124 VAL A N 1
ATOM 911 C CA . VAL A 1 124 ? 6.699 -12.243 12.743 1.00 70.50 124 VAL A CA 1
ATOM 912 C C . VAL A 1 124 ? 5.996 -12.768 13.992 1.00 70.50 124 VAL A C 1
ATOM 914 O O . VAL A 1 124 ? 4.762 -12.754 14.033 1.00 70.50 124 VAL A O 1
ATOM 917 N N . PRO A 1 125 ? 6.726 -13.230 15.029 1.00 69.69 125 PRO A N 1
ATOM 918 C CA . PRO A 1 125 ? 6.107 -13.976 16.126 1.00 69.69 125 PRO A CA 1
ATOM 919 C C . PRO A 1 125 ? 5.110 -13.111 16.901 1.00 69.69 125 PRO A C 1
ATOM 921 O O . PRO A 1 125 ? 4.144 -13.598 17.482 1.00 69.69 125 PRO A O 1
ATOM 924 N N . THR A 1 126 ? 5.318 -11.795 16.861 1.00 79.94 126 THR A N 1
ATOM 925 C CA . THR A 1 126 ? 4.476 -10.811 17.528 1.00 79.94 126 THR A CA 1
ATOM 926 C C . THR A 1 126 ? 3.174 -10.523 16.787 1.00 79.94 126 THR A C 1
ATOM 928 O O . THR A 1 126 ? 2.266 -9.991 17.413 1.00 79.94 126 THR A O 1
ATOM 931 N N . LEU A 1 127 ? 3.030 -10.868 15.500 1.00 82.25 127 LEU A N 1
ATOM 932 C CA . LEU A 1 127 ? 1.862 -10.461 14.709 1.00 82.25 127 LEU A CA 1
ATOM 933 C C . LEU A 1 127 ? 0.558 -11.017 15.290 1.00 82.25 127 LEU A C 1
ATOM 935 O O . LEU A 1 127 ? -0.410 -10.278 15.423 1.00 82.25 127 LEU A O 1
ATOM 939 N N . LYS A 1 128 ? 0.544 -12.282 15.729 1.00 81.69 128 LYS A N 1
ATOM 940 C CA . LYS A 1 128 ? -0.636 -12.879 16.376 1.00 81.69 128 LYS A CA 1
ATOM 941 C C . LYS A 1 128 ? -1.073 -12.087 17.612 1.00 81.69 128 LYS A C 1
ATOM 943 O O . LYS A 1 128 ? -2.255 -11.813 17.782 1.00 81.69 128 LYS A O 1
ATOM 948 N N . ALA A 1 129 ? -0.113 -11.709 18.456 1.00 85.25 129 ALA A N 1
ATOM 949 C CA . ALA A 1 129 ? -0.382 -10.922 19.656 1.00 85.25 129 ALA A CA 1
ATOM 950 C C . ALA A 1 129 ? -0.878 -9.508 19.309 1.00 85.25 129 ALA A C 1
ATOM 952 O O . ALA A 1 129 ? -1.798 -9.012 19.948 1.00 85.25 129 ALA A O 1
ATOM 953 N N . GLN A 1 130 ? -0.325 -8.891 18.261 1.00 87.62 130 GLN A N 1
ATOM 954 C CA . GLN A 1 130 ? -0.760 -7.579 17.770 1.00 87.62 130 GLN A CA 1
ATOM 955 C C . GLN A 1 130 ? -2.204 -7.618 17.235 1.00 87.62 130 GLN A C 1
ATOM 957 O O . GLN A 1 130 ? -2.996 -6.710 17.483 1.00 87.62 130 GLN A O 1
ATOM 962 N N . LEU A 1 131 ? -2.577 -8.692 16.529 1.00 88.19 131 LEU A N 1
ATOM 963 C CA . LEU A 1 131 ? -3.927 -8.873 15.987 1.00 88.19 131 LEU A CA 1
ATOM 964 C C . LEU A 1 131 ? -4.984 -9.138 17.057 1.00 88.19 131 LEU A C 1
ATOM 966 O O . LEU A 1 131 ? -6.144 -8.816 16.827 1.00 88.19 131 LEU A O 1
ATOM 970 N N . ALA A 1 132 ? -4.609 -9.666 18.226 1.00 85.31 132 ALA A N 1
ATOM 971 C CA . ALA A 1 132 ? -5.554 -9.922 19.316 1.00 85.31 132 ALA A CA 1
ATOM 972 C C . ALA A 1 132 ? -6.261 -8.648 19.808 1.00 85.31 132 ALA A C 1
ATOM 974 O O . ALA A 1 132 ? -7.369 -8.715 20.328 1.00 85.31 132 ALA A O 1
ATOM 975 N N . GLY A 1 133 ? -5.640 -7.480 19.626 1.00 83.88 133 GLY A N 1
ATOM 976 C CA . GLY A 1 133 ? -6.257 -6.197 19.943 1.00 83.88 133 GLY A CA 1
ATOM 977 C C . GLY A 1 133 ? -7.009 -5.546 18.774 1.00 83.88 133 GLY A C 1
ATOM 978 O O . GLY A 1 133 ? -7.411 -4.387 18.887 1.00 83.88 133 GLY A O 1
ATOM 979 N N . CYS A 1 134 ? -7.170 -6.250 17.650 1.00 90.00 134 CYS A N 1
ATOM 980 C CA . CYS A 1 134 ? -7.958 -5.811 16.504 1.00 90.00 134 CYS A CA 1
ATOM 981 C C . CYS A 1 134 ? -9.318 -6.500 16.481 1.00 90.00 134 CYS A C 1
ATOM 983 O O . CYS A 1 134 ? -9.430 -7.701 16.703 1.00 90.00 134 CYS A O 1
ATOM 985 N N . ARG A 1 135 ? -10.357 -5.733 16.146 1.00 90.12 135 ARG A N 1
ATOM 986 C CA . ARG A 1 135 ? -11.704 -6.265 15.928 1.00 90.12 135 ARG A CA 1
ATOM 987 C C . ARG A 1 135 ? -11.793 -7.003 14.597 1.00 90.12 135 ARG A C 1
ATOM 989 O O . ARG A 1 135 ? -12.436 -8.041 14.511 1.00 90.12 135 ARG A O 1
ATOM 996 N N . PHE A 1 136 ? -11.148 -6.454 13.568 1.00 89.00 136 PHE A N 1
ATOM 997 C CA . PHE A 1 136 ? -11.070 -7.055 12.241 1.00 89.00 136 PHE A CA 1
ATOM 998 C C . PHE A 1 136 ? -9.668 -6.911 11.675 1.00 89.00 136 PHE A C 1
ATOM 1000 O O . PHE A 1 136 ? -8.955 -5.949 11.966 1.00 89.00 136 PHE A O 1
ATOM 1007 N N . ALA A 1 137 ? -9.316 -7.830 10.789 1.00 92.00 137 ALA A N 1
ATOM 1008 C CA . ALA A 1 137 ? -8.128 -7.717 9.974 1.00 92.00 137 ALA A CA 1
ATOM 1009 C C . ALA A 1 137 ? -8.437 -8.158 8.545 1.00 92.00 137 ALA A C 1
ATOM 1011 O O . ALA A 1 137 ? -9.083 -9.182 8.333 1.00 92.00 137 ALA A O 1
ATOM 1012 N N . LEU A 1 138 ? -7.994 -7.376 7.568 1.00 92.88 138 LEU A N 1
ATOM 1013 C CA . LEU A 1 138 ? -8.161 -7.656 6.147 1.00 92.88 138 LEU A CA 1
ATOM 1014 C C . LEU A 1 138 ? -6.806 -8.034 5.563 1.00 92.88 138 LEU A C 1
ATOM 1016 O O . LEU A 1 138 ? -5.884 -7.224 5.608 1.00 92.88 138 LEU A O 1
ATOM 1020 N N . ASP A 1 139 ? -6.680 -9.239 5.013 1.00 91.00 139 ASP A N 1
ATOM 1021 C CA . ASP A 1 139 ? -5.469 -9.637 4.294 1.00 91.00 139 ASP A CA 1
ATOM 1022 C C . ASP A 1 139 ? -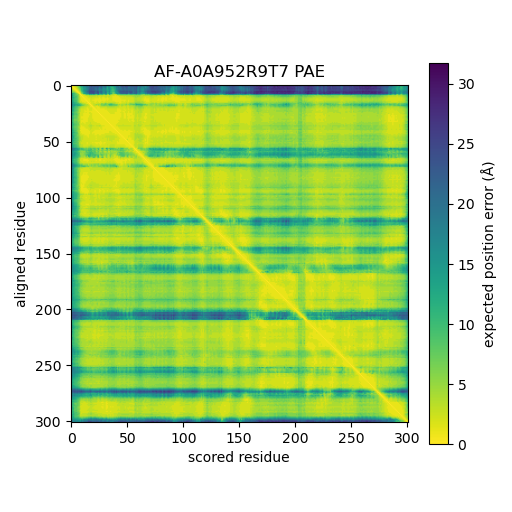5.513 -9.083 2.870 1.00 91.00 139 ASP A C 1
ATOM 1024 O O . ASP A 1 139 ? -6.406 -9.414 2.075 1.00 91.00 139 ASP A O 1
ATOM 1028 N N . LEU A 1 140 ? -4.542 -8.224 2.566 1.00 91.62 140 LEU A N 1
ATOM 1029 C CA . LEU A 1 140 ? -4.395 -7.613 1.254 1.00 91.62 140 LEU A CA 1
ATOM 1030 C C . LEU A 1 140 ? -3.505 -8.436 0.314 1.00 91.62 140 LEU A C 1
ATOM 1032 O O . LEU A 1 140 ? -3.379 -8.090 -0.850 1.00 91.62 140 LEU A O 1
ATOM 1036 N N . GLU A 1 141 ? -2.872 -9.521 0.759 1.00 89.69 141 GLU A N 1
ATOM 1037 C CA . GLU A 1 141 ? -2.095 -10.410 -0.120 1.00 89.69 141 GLU A CA 1
ATOM 1038 C C . GLU A 1 141 ? -2.389 -11.899 0.148 1.00 89.69 141 GLU A C 1
ATOM 1040 O O . GLU A 1 141 ? -1.459 -12.701 0.300 1.00 89.69 141 GLU A O 1
ATOM 1045 N N . PRO A 1 142 ? -3.671 -12.320 0.162 1.00 87.56 142 PRO A N 1
ATOM 1046 C CA . PRO A 1 142 ? -4.051 -13.693 0.495 1.00 87.56 142 PRO A CA 1
ATOM 1047 C C . PRO A 1 142 ? -3.492 -14.719 -0.497 1.00 87.56 142 PRO A C 1
ATOM 1049 O O . PRO A 1 142 ? -3.257 -15.872 -0.148 1.00 87.56 142 PRO A O 1
ATOM 1052 N N . ASN A 1 143 ? -3.194 -14.301 -1.729 1.00 84.56 143 ASN A N 1
ATOM 1053 C CA . ASN A 1 143 ? -2.560 -15.125 -2.760 1.00 84.56 143 ASN A CA 1
ATOM 1054 C C . ASN A 1 143 ? -1.106 -15.506 -2.434 1.00 84.56 143 ASN A C 1
ATOM 1056 O O . ASN A 1 143 ? -0.575 -16.444 -3.024 1.00 84.56 143 ASN A O 1
ATOM 1060 N N . LEU A 1 144 ? -0.452 -14.810 -1.501 1.00 84.56 144 LEU A N 1
ATOM 1061 C CA . LEU A 1 144 ? 0.850 -15.230 -0.974 1.00 84.56 144 LEU A CA 1
ATOM 1062 C C . LEU A 1 144 ? 0.698 -16.322 0.108 1.00 84.56 144 LEU A C 1
ATOM 1064 O O . LEU A 1 144 ? 1.688 -16.840 0.639 1.00 84.56 144 LEU A O 1
ATOM 1068 N N . GLY A 1 145 ? -0.554 -16.677 0.429 1.00 75.56 145 GLY A N 1
ATOM 1069 C CA . GLY A 1 145 ? -0.981 -17.717 1.365 1.00 75.56 145 GLY A CA 1
ATOM 1070 C C . GLY A 1 145 ? -0.593 -17.443 2.812 1.00 75.56 145 GLY A C 1
ATOM 1071 O O . GLY A 1 145 ? -0.591 -18.363 3.623 1.00 75.56 145 GLY A O 1
ATOM 1072 N N . TRP A 1 146 ? -0.121 -16.231 3.099 1.00 71.31 146 TRP A N 1
ATOM 1073 C CA . TRP A 1 146 ? 0.799 -15.917 4.188 1.00 71.31 146 TRP A CA 1
ATOM 1074 C C . TRP A 1 146 ? 0.198 -15.458 5.505 1.00 71.31 146 TRP A C 1
ATOM 1076 O O . TRP A 1 146 ? 0.938 -15.125 6.425 1.00 71.31 146 TRP A O 1
ATOM 1086 N N . LEU A 1 147 ? -1.116 -15.509 5.638 1.00 71.38 147 LEU A N 1
ATOM 1087 C CA . LEU A 1 147 ? -1.787 -15.306 6.907 1.00 71.38 147 LEU A CA 1
ATOM 1088 C C . LEU A 1 147 ? -2.859 -16.384 7.027 1.00 71.38 147 LEU A C 1
ATOM 1090 O O . LEU A 1 147 ? -3.827 -16.384 6.277 1.00 71.38 147 LEU A O 1
ATOM 1094 N N . ASP A 1 148 ? -2.650 -17.313 7.956 1.00 71.19 148 ASP A N 1
ATOM 1095 C CA . ASP A 1 148 ? -3.650 -18.301 8.363 1.00 71.19 148 ASP A CA 1
ATOM 1096 C C . ASP A 1 148 ? -3.990 -18.033 9.830 1.00 71.19 148 ASP A C 1
ATOM 1098 O O . ASP A 1 148 ? -3.425 -18.617 10.757 1.00 71.19 148 ASP A O 1
ATOM 1102 N N . PHE A 1 149 ? -4.808 -17.000 10.035 1.00 75.00 149 PHE A N 1
ATOM 1103 C CA . PHE A 1 149 ? -5.178 -16.506 11.354 1.00 75.00 149 PHE A CA 1
ATOM 1104 C C . PHE A 1 149 ? -6.701 -16.419 11.473 1.00 75.00 149 PHE A C 1
ATOM 1106 O O . PHE A 1 149 ? -7.336 -15.750 10.650 1.00 75.00 149 PHE A O 1
ATOM 1113 N N . PRO A 1 150 ? -7.298 -17.025 12.518 1.00 75.94 150 PRO A N 1
ATOM 1114 C CA . PRO A 1 150 ? -8.714 -16.846 12.808 1.00 75.94 150 PRO A CA 1
ATOM 1115 C C . PRO A 1 150 ? -9.067 -15.358 12.923 1.00 75.94 150 PRO A C 1
ATOM 1117 O O . PRO A 1 150 ? -8.380 -14.606 13.612 1.00 75.94 150 PRO A O 1
ATOM 1120 N N . GLY A 1 151 ? -10.129 -14.933 12.235 1.00 80.38 151 GLY A N 1
ATOM 1121 C CA . GLY A 1 151 ? -10.592 -13.539 12.235 1.00 80.38 151 GLY A CA 1
ATOM 1122 C C . GLY A 1 151 ? -9.937 -12.627 11.189 1.00 80.38 151 GLY A C 1
ATOM 1123 O O . GLY A 1 151 ? -10.371 -11.484 11.036 1.00 80.38 151 GLY A O 1
ATOM 1124 N N . VAL A 1 152 ? -8.950 -13.116 10.429 1.00 88.25 152 VAL A N 1
ATOM 1125 C CA . VAL A 1 152 ? -8.444 -12.413 9.243 1.00 88.25 152 VAL A CA 1
ATOM 1126 C C . VAL A 1 152 ? -9.323 -12.750 8.041 1.00 88.25 152 VAL A C 1
ATOM 1128 O O . VAL A 1 152 ? -9.535 -13.914 7.710 1.00 88.25 152 VAL A O 1
ATOM 1131 N N . VAL A 1 153 ? -9.837 -11.722 7.369 1.00 91.06 153 VAL A N 1
ATOM 1132 C CA . VAL A 1 153 ? -10.674 -11.870 6.178 1.00 91.06 153 VAL A CA 1
ATOM 1133 C C . VAL A 1 153 ? -9.817 -11.639 4.933 1.00 91.06 153 VAL A C 1
ATOM 1135 O O . VAL A 1 153 ? -9.284 -10.538 4.772 1.00 91.06 153 VAL A O 1
ATOM 1138 N N . PRO A 1 154 ? -9.696 -12.618 4.020 1.00 90.25 154 PRO A N 1
ATOM 1139 C CA . PRO A 1 154 ? -9.012 -12.399 2.755 1.00 90.25 154 PRO A CA 1
ATOM 1140 C C . PRO A 1 154 ? -9.813 -11.414 1.901 1.00 90.25 154 PRO A C 1
ATOM 1142 O O . PRO A 1 154 ? -11.021 -11.579 1.701 1.00 90.25 154 PRO A O 1
ATOM 1145 N N . VAL A 1 155 ? -9.135 -10.379 1.408 1.00 90.06 155 VAL A N 1
ATOM 1146 C CA . VAL A 1 155 ? -9.726 -9.379 0.508 1.00 90.06 155 VAL A CA 1
ATOM 1147 C C . VAL A 1 155 ? -9.059 -9.424 -0.854 1.00 90.06 155 VAL A C 1
ATOM 1149 O O . VAL A 1 155 ? -9.757 -9.445 -1.861 1.00 90.06 155 VAL A O 1
ATOM 1152 N N . GLY A 1 156 ? -7.731 -9.502 -0.888 1.00 89.06 156 GLY A N 1
ATOM 1153 C CA . GLY A 1 156 ? -6.974 -9.438 -2.133 1.00 89.06 156 GLY A CA 1
ATOM 1154 C C . GLY A 1 156 ? -6.190 -8.138 -2.265 1.00 89.06 156 GLY A C 1
ATOM 1155 O O . GLY A 1 156 ? -6.414 -7.188 -1.506 1.00 89.06 156 GLY A O 1
ATOM 1156 N N . PRO A 1 157 ? -5.259 -8.096 -3.226 1.00 90.31 157 PRO A N 1
ATOM 1157 C CA . PRO A 1 157 ? -4.420 -6.937 -3.423 1.00 90.31 157 PRO A CA 1
ATOM 1158 C C . PRO A 1 157 ? -5.206 -5.748 -3.922 1.00 90.31 157 PRO A C 1
ATOM 1160 O O . PRO A 1 157 ? -6.151 -5.864 -4.694 1.00 90.31 157 PRO A O 1
ATOM 1163 N N . VAL A 1 158 ? -4.746 -4.589 -3.485 1.00 89.94 158 VAL A N 1
ATOM 1164 C CA . VAL A 1 158 ? -5.388 -3.302 -3.706 1.00 89.94 158 VAL A CA 1
ATOM 1165 C C . VAL A 1 158 ? -4.376 -2.377 -4.332 1.00 89.94 158 VAL A C 1
ATOM 1167 O O . VAL A 1 158 ? -3.295 -2.179 -3.777 1.00 89.94 158 VAL A O 1
ATOM 1170 N N . ALA A 1 159 ? -4.740 -1.777 -5.450 1.00 88.88 159 ALA A N 1
ATOM 1171 C CA . ALA A 1 159 ? -3.984 -0.698 -6.051 1.00 88.88 159 ALA A CA 1
ATOM 1172 C C . ALA A 1 159 ? -4.927 0.460 -6.358 1.00 88.88 159 ALA A C 1
ATOM 1174 O O . ALA A 1 159 ? -6.136 0.296 -6.530 1.00 88.88 159 ALA A O 1
ATOM 1175 N N . ARG A 1 160 ? -4.374 1.665 -6.430 1.00 85.62 160 ARG A N 1
ATOM 1176 C CA . ARG A 1 160 ? -5.134 2.802 -6.946 1.00 85.62 160 ARG A CA 1
ATOM 1177 C C . ARG A 1 160 ? -5.390 2.620 -8.437 1.00 85.62 160 ARG A C 1
ATOM 1179 O O . ARG A 1 160 ? -4.609 1.992 -9.151 1.00 85.62 160 ARG A O 1
ATOM 1186 N N . THR A 1 161 ? -6.505 3.167 -8.899 1.00 76.88 161 THR A N 1
ATOM 1187 C CA . THR A 1 161 ? -6.761 3.281 -10.331 1.00 76.88 161 THR A CA 1
ATOM 1188 C C . THR A 1 161 ? -5.828 4.337 -10.896 1.00 76.88 161 THR A C 1
ATOM 1190 O O . THR A 1 161 ? -5.742 5.436 -10.353 1.00 76.88 161 THR A O 1
ATOM 1193 N N . VAL A 1 162 ? -5.141 3.992 -11.977 1.00 74.00 162 VAL A N 1
ATOM 1194 C CA . VAL A 1 162 ? -4.276 4.910 -12.712 1.00 74.00 162 VAL A CA 1
ATOM 1195 C C . VAL A 1 162 ? -4.749 4.930 -14.148 1.00 74.00 162 VAL A C 1
ATOM 1197 O O . VAL A 1 162 ? -5.094 3.887 -14.709 1.00 74.00 162 VAL A O 1
ATOM 1200 N N . THR A 1 163 ? -4.788 6.121 -14.723 1.00 70.50 163 THR A N 1
ATOM 1201 C CA . THR A 1 163 ? -5.163 6.300 -16.117 1.00 70.50 163 THR A CA 1
ATOM 1202 C C . THR A 1 163 ? -3.964 5.934 -16.993 1.00 70.50 163 THR A C 1
ATOM 1204 O O . THR A 1 163 ? -2.865 6.445 -16.759 1.00 70.50 163 THR A O 1
ATOM 1207 N N . PRO A 1 164 ? -4.126 5.050 -17.992 1.00 66.50 164 PRO A N 1
ATOM 1208 C CA . PRO A 1 164 ? -3.086 4.826 -18.987 1.00 66.50 164 PRO A CA 1
ATOM 1209 C C . PRO A 1 164 ? -2.751 6.151 -19.676 1.00 66.50 164 PRO A C 1
ATOM 1211 O O . PRO A 1 164 ? -3.658 6.890 -20.056 1.00 66.50 164 PRO A O 1
ATOM 1214 N N . ALA A 1 165 ? -1.468 6.445 -19.858 1.00 73.31 165 ALA A N 1
ATOM 1215 C CA . ALA A 1 165 ? -1.039 7.574 -20.676 1.00 73.31 165 ALA A CA 1
ATOM 1216 C C . ALA A 1 165 ? -0.183 7.069 -21.844 1.00 73.31 165 ALA A C 1
ATOM 1218 O O . ALA A 1 165 ? 0.194 5.892 -21.854 1.00 73.31 165 ALA A O 1
ATOM 1219 N N . PRO A 1 166 ? 0.100 7.920 -22.846 1.00 78.69 166 PRO A N 1
ATOM 1220 C CA . PRO A 1 166 ? 0.956 7.543 -23.959 1.00 78.69 166 PRO A CA 1
ATOM 1221 C C . PRO A 1 166 ? 2.296 6.987 -23.478 1.00 78.69 166 PRO A C 1
ATOM 1223 O O . PRO A 1 166 ? 2.831 7.421 -22.458 1.00 78.69 166 PRO A O 1
ATOM 1226 N N . LEU A 1 167 ? 2.827 6.019 -24.225 1.00 79.62 167 LEU A N 1
ATOM 1227 C CA . LEU A 1 167 ? 4.135 5.451 -23.934 1.00 79.62 167 LEU A CA 1
ATOM 1228 C C . LEU A 1 167 ? 5.191 6.558 -24.003 1.00 79.62 167 LEU A C 1
ATOM 1230 O O . LEU A 1 167 ? 5.299 7.255 -25.008 1.00 79.62 167 LEU A O 1
ATOM 1234 N N . GLU A 1 168 ? 5.967 6.691 -22.941 1.00 82.50 168 GLU A N 1
ATOM 1235 C CA . GLU A 1 168 ? 7.045 7.665 -22.828 1.00 82.50 168 GLU A CA 1
ATOM 1236 C C . GLU A 1 168 ? 8.392 7.004 -23.119 1.00 82.50 168 GLU A C 1
ATOM 1238 O O . GLU A 1 168 ? 9.214 7.547 -23.851 1.00 82.50 168 GLU A O 1
ATOM 1243 N N . ALA A 1 169 ? 8.599 5.805 -22.574 1.00 88.38 169 ALA A N 1
ATOM 1244 C CA . ALA A 1 169 ? 9.797 5.013 -22.796 1.00 88.38 169 ALA A CA 1
ATOM 1245 C C . ALA A 1 169 ? 9.466 3.519 -22.754 1.00 88.38 169 ALA A C 1
ATOM 1247 O O . ALA A 1 169 ? 8.465 3.096 -22.178 1.00 88.38 169 ALA A O 1
ATOM 1248 N N . ASP A 1 170 ? 10.323 2.683 -23.329 1.00 92.12 170 ASP A N 1
ATOM 1249 C CA . ASP A 1 170 ? 10.143 1.235 -23.254 1.00 92.12 170 ASP A CA 1
ATOM 1250 C C . ASP A 1 170 ? 10.401 0.711 -21.833 1.00 92.12 170 ASP A C 1
ATOM 1252 O O . ASP A 1 170 ? 9.669 -0.167 -21.357 1.00 92.12 170 ASP A O 1
ATOM 1256 N N . VAL A 1 171 ? 11.410 1.267 -21.146 1.00 93.94 171 VAL A N 1
ATOM 1257 C CA . VAL A 1 171 ? 11.858 0.807 -19.822 1.00 93.94 171 VAL A CA 1
ATOM 1258 C C . VAL A 1 171 ? 11.894 1.936 -18.786 1.00 93.94 171 VAL A C 1
ATOM 1260 O O . VAL A 1 171 ? 12.573 2.942 -18.975 1.00 93.94 171 VAL A O 1
ATOM 1263 N N . GLY A 1 172 ? 11.228 1.735 -17.647 1.00 93.31 172 GLY A N 1
ATOM 1264 C CA . GLY A 1 172 ? 11.348 2.587 -16.458 1.00 93.31 172 GLY A CA 1
ATOM 1265 C C . GLY A 1 172 ? 12.224 1.943 -15.377 1.00 93.31 172 GLY A C 1
ATOM 1266 O O . GLY A 1 172 ? 11.953 0.820 -14.947 1.00 93.31 172 GLY A O 1
ATOM 1267 N N . TRP A 1 173 ? 13.256 2.642 -14.903 1.00 94.25 173 TRP A N 1
ATOM 1268 C CA . TRP A 1 173 ? 14.199 2.147 -13.889 1.00 94.25 173 TRP A CA 1
ATOM 1269 C C . TRP A 1 173 ? 13.939 2.801 -12.525 1.00 94.25 173 TRP A C 1
ATOM 1271 O O . TRP A 1 173 ? 14.302 3.953 -12.308 1.00 94.25 173 TRP A O 1
ATOM 1281 N N . VAL A 1 174 ? 13.330 2.082 -11.581 1.00 92.56 174 VAL A N 1
ATOM 1282 C CA . VAL A 1 174 ? 12.910 2.636 -10.282 1.00 92.56 174 VAL A CA 1
ATOM 1283 C C . VAL A 1 174 ? 14.065 2.673 -9.288 1.00 92.56 174 VAL A C 1
ATOM 1285 O O . VAL A 1 174 ? 14.512 1.642 -8.787 1.00 92.56 174 VAL A O 1
ATOM 1288 N N . LEU A 1 175 ? 14.499 3.877 -8.925 1.00 90.81 175 LEU A N 1
ATOM 1289 C CA . LEU A 1 175 ? 15.666 4.111 -8.070 1.00 90.81 175 LEU A CA 1
ATOM 1290 C C . LEU A 1 175 ? 15.319 4.260 -6.578 1.00 90.81 175 LEU A C 1
ATOM 1292 O O . LEU A 1 175 ? 16.068 4.870 -5.808 1.00 90.81 175 LEU A O 1
ATOM 1296 N N . SER A 1 176 ? 14.189 3.701 -6.135 1.00 86.69 176 SER A N 1
ATOM 1297 C CA . SER A 1 176 ? 13.711 3.836 -4.752 1.00 86.69 176 SER A CA 1
ATOM 1298 C C . SER A 1 176 ? 14.541 3.065 -3.721 1.00 86.69 176 SER A C 1
ATOM 1300 O O . SER A 1 176 ? 14.485 3.399 -2.543 1.00 86.69 176 SER A O 1
ATOM 1302 N N . GLU A 1 177 ? 15.312 2.056 -4.139 1.00 90.06 177 GLU A N 1
ATOM 1303 C CA . GLU A 1 177 ? 16.190 1.278 -3.258 1.00 90.06 177 GLU A CA 1
ATOM 1304 C C . GLU A 1 177 ? 17.659 1.711 -3.432 1.00 90.06 177 GLU A C 1
ATOM 1306 O O . GLU A 1 177 ? 18.250 1.410 -4.474 1.00 90.06 177 GLU A O 1
ATOM 1311 N N . PRO A 1 178 ? 18.276 2.396 -2.444 1.00 90.56 178 PRO A N 1
ATOM 1312 C CA . PRO A 1 178 ? 19.643 2.911 -2.555 1.00 90.56 178 PRO A CA 1
ATOM 1313 C C . PRO A 1 178 ? 20.672 1.860 -2.975 1.00 90.56 178 PRO A C 1
ATOM 1315 O O . PRO A 1 178 ? 21.492 2.129 -3.851 1.00 90.56 178 PRO A O 1
ATOM 1318 N N . ALA A 1 179 ? 20.577 0.644 -2.426 1.00 90.81 179 ALA A N 1
ATOM 1319 C CA . ALA A 1 179 ? 21.501 -0.448 -2.732 1.00 90.81 179 ALA A CA 1
ATOM 1320 C C . ALA A 1 179 ? 21.439 -0.913 -4.201 1.00 90.81 179 ALA A C 1
ATOM 1322 O O . ALA A 1 179 ? 22.390 -1.503 -4.708 1.00 90.81 179 ALA A O 1
ATOM 1323 N N . GLN A 1 180 ? 20.331 -0.650 -4.900 1.00 91.25 180 GLN A N 1
ATOM 1324 C CA . GLN A 1 180 ? 20.127 -1.068 -6.288 1.00 91.25 180 GLN A CA 1
ATOM 1325 C C . GLN A 1 180 ? 20.518 0.015 -7.296 1.00 91.25 180 GLN A C 1
ATOM 1327 O O . GLN A 1 180 ? 20.783 -0.311 -8.454 1.00 91.25 180 GLN A O 1
ATOM 1332 N N . ARG A 1 181 ? 20.593 1.288 -6.877 1.00 93.62 181 ARG A N 1
ATOM 1333 C CA . ARG A 1 181 ? 20.816 2.425 -7.787 1.00 93.62 181 ARG A CA 1
ATOM 1334 C C . ARG A 1 181 ? 22.046 2.258 -8.683 1.00 93.62 181 ARG A C 1
ATOM 1336 O O . ARG A 1 181 ? 21.875 2.398 -9.890 1.00 93.62 181 ARG A O 1
ATOM 1343 N N . PRO A 1 182 ? 23.243 1.888 -8.176 1.00 94.88 182 PRO A N 1
ATOM 1344 C CA . PRO A 1 182 ? 24.425 1.779 -9.034 1.00 94.88 182 PRO A CA 1
ATOM 1345 C C . PRO A 1 182 ? 24.256 0.739 -10.148 1.00 94.88 182 PRO A C 1
ATOM 1347 O O . PRO A 1 182 ? 24.654 0.968 -11.289 1.00 94.88 182 PRO A O 1
ATOM 1350 N N . LEU A 1 183 ? 23.629 -0.400 -9.831 1.00 93.38 183 LEU A N 1
ATOM 1351 C CA . LEU A 1 183 ? 23.353 -1.450 -10.806 1.00 93.38 183 LEU A CA 1
ATOM 1352 C C . LEU A 1 183 ? 22.355 -0.973 -11.866 1.00 93.38 183 LEU A C 1
ATOM 1354 O O . LEU A 1 183 ? 22.602 -1.171 -13.055 1.00 93.38 183 LEU A O 1
ATOM 1358 N N . LEU A 1 184 ? 21.249 -0.364 -11.434 1.00 94.50 184 LEU A N 1
ATOM 1359 C CA . LEU A 1 184 ? 20.186 0.099 -12.324 1.00 94.50 184 LEU A CA 1
ATOM 1360 C C . LEU A 1 184 ? 20.670 1.209 -13.256 1.00 94.50 184 LEU A C 1
ATOM 1362 O O . LEU A 1 184 ? 20.441 1.120 -14.457 1.00 94.50 184 LEU A O 1
ATOM 1366 N N . THR A 1 185 ? 21.407 2.196 -12.740 1.00 95.19 185 THR A N 1
ATOM 1367 C CA . THR A 1 185 ? 21.997 3.263 -13.559 1.00 95.19 185 THR A CA 1
ATOM 1368 C C . THR A 1 185 ? 22.964 2.693 -14.594 1.00 95.19 185 THR A C 1
ATOM 1370 O O . THR A 1 185 ? 22.860 3.025 -15.771 1.00 95.19 185 THR A O 1
ATOM 1373 N N . ARG A 1 186 ? 23.859 1.778 -14.195 1.00 95.38 186 ARG A N 1
ATOM 1374 C CA . ARG A 1 186 ? 24.807 1.149 -15.127 1.00 95.38 186 ARG A CA 1
ATOM 1375 C C . ARG A 1 186 ? 24.099 0.365 -16.233 1.00 95.38 186 ARG A C 1
ATOM 1377 O O . ARG A 1 186 ? 24.533 0.419 -17.378 1.00 95.38 186 ARG A O 1
ATOM 1384 N N . LEU A 1 187 ? 23.036 -0.370 -15.904 1.00 94.56 187 LEU A N 1
ATOM 1385 C CA . LEU A 1 187 ? 22.267 -1.125 -16.896 1.00 94.56 187 LEU A CA 1
ATOM 1386 C C . LEU A 1 187 ? 21.463 -0.214 -17.823 1.00 94.56 187 LEU A C 1
ATOM 1388 O O . LEU A 1 187 ? 21.441 -0.472 -19.020 1.00 94.56 187 LEU A O 1
ATOM 1392 N N . ALA A 1 188 ? 20.880 0.868 -17.304 1.00 94.44 188 ALA A N 1
ATOM 1393 C CA . ALA A 1 188 ? 20.225 1.881 -18.126 1.00 94.44 188 ALA A CA 1
ATOM 1394 C C . ALA A 1 188 ? 21.193 2.476 -19.162 1.00 94.44 188 ALA A C 1
ATOM 1396 O O . ALA A 1 188 ? 20.839 2.603 -20.328 1.00 94.44 188 ALA A O 1
ATOM 1397 N N . THR A 1 189 ? 22.439 2.766 -18.765 1.00 95.25 189 THR A N 1
ATOM 1398 C CA . THR A 1 189 ? 23.485 3.233 -19.690 1.00 95.25 189 THR A CA 1
ATOM 1399 C C . THR A 1 189 ? 23.922 2.154 -20.684 1.00 95.25 189 THR A C 1
ATOM 1401 O O . THR A 1 189 ? 24.125 2.456 -21.856 1.00 95.25 189 THR A O 1
ATOM 1404 N N . ALA A 1 190 ? 24.074 0.902 -20.240 1.00 94.06 190 ALA A N 1
ATOM 1405 C CA . ALA A 1 190 ? 24.496 -0.204 -21.104 1.00 94.06 190 ALA A CA 1
ATOM 1406 C C . ALA A 1 190 ? 23.436 -0.589 -22.151 1.00 94.06 190 ALA A C 1
ATOM 1408 O O . ALA A 1 190 ? 23.781 -1.079 -23.221 1.00 94.06 190 ALA A O 1
ATOM 1409 N N . MET A 1 191 ? 22.157 -0.357 -21.851 1.00 94.62 191 MET A N 1
ATOM 1410 C CA . MET A 1 191 ? 21.023 -0.586 -22.749 1.00 94.62 191 MET A CA 1
ATOM 1411 C C . MET A 1 191 ? 20.621 0.698 -23.491 1.00 94.62 191 MET A C 1
ATOM 1413 O O . MET A 1 191 ? 19.435 0.998 -23.613 1.00 94.62 191 MET A O 1
ATOM 1417 N N . SER A 1 192 ? 21.598 1.473 -23.972 1.00 92.94 192 SER A N 1
ATOM 1418 C CA . SER A 1 192 ? 21.362 2.747 -24.671 1.00 92.94 192 SER A CA 1
ATOM 1419 C C . SER A 1 192 ? 20.607 2.598 -25.997 1.00 92.94 192 SER A C 1
ATOM 1421 O O . SER A 1 192 ? 20.077 3.577 -26.516 1.00 92.94 192 SER A O 1
ATOM 1423 N N . ASP A 1 193 ? 20.525 1.376 -26.527 1.00 94.44 193 ASP A N 1
ATOM 1424 C CA . ASP A 1 193 ? 19.728 1.015 -27.699 1.00 94.44 193 ASP A CA 1
ATOM 1425 C C . ASP A 1 193 ? 18.218 0.909 -27.410 1.00 94.44 193 ASP A C 1
ATOM 1427 O O . ASP A 1 193 ? 17.419 0.760 -28.333 1.00 94.44 193 ASP A O 1
ATOM 1431 N N . VAL A 1 194 ? 17.814 0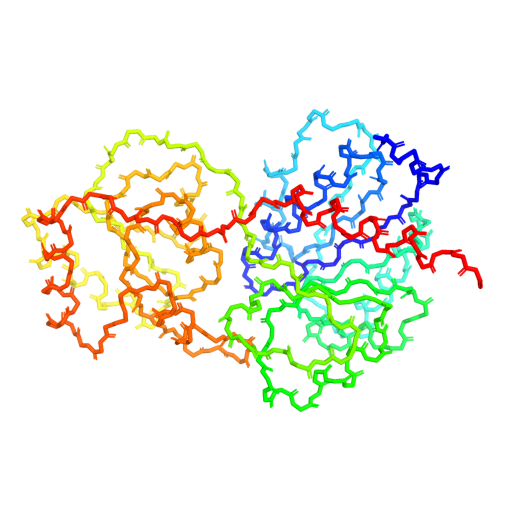.986 -26.138 1.00 93.44 194 VAL A N 1
ATOM 1432 C CA . VAL A 1 194 ? 16.421 0.913 -25.689 1.00 93.44 194 VAL A CA 1
ATOM 1433 C C . VAL A 1 194 ? 15.996 2.258 -25.108 1.00 93.44 194 VAL A C 1
ATOM 1435 O O . VAL A 1 194 ? 16.672 2.811 -24.239 1.00 93.44 194 VAL A O 1
ATOM 1438 N N . SER A 1 195 ? 14.828 2.760 -25.523 1.00 93.81 195 SER A N 1
ATOM 1439 C CA . SER A 1 195 ? 14.250 3.965 -24.920 1.00 93.81 195 SER A CA 1
ATOM 1440 C C . SER A 1 195 ? 13.977 3.718 -23.436 1.00 93.81 195 SER A C 1
ATOM 1442 O O . SER A 1 195 ? 13.181 2.847 -23.075 1.00 93.81 195 SER A O 1
ATOM 1444 N N . SER A 1 196 ? 14.658 4.444 -22.547 1.00 93.81 196 SER A N 1
ATOM 1445 C CA . SER A 1 196 ? 14.520 4.215 -21.112 1.00 93.81 196 SER A CA 1
ATOM 1446 C C . SER A 1 196 ? 14.669 5.474 -20.262 1.00 93.81 196 SER A C 1
ATOM 1448 O O . SER A 1 196 ? 15.312 6.439 -20.670 1.00 93.81 196 SER A O 1
ATOM 1450 N N . ARG A 1 197 ? 14.065 5.459 -19.067 1.00 92.56 197 ARG A N 1
ATOM 1451 C CA . ARG A 1 197 ? 14.061 6.582 -18.118 1.00 92.56 197 ARG A CA 1
ATOM 1452 C C . ARG A 1 197 ? 14.391 6.111 -16.705 1.00 92.56 197 ARG A C 1
ATOM 1454 O O . ARG A 1 197 ? 13.838 5.123 -16.221 1.00 92.56 197 ARG A O 1
ATOM 1461 N N . LEU A 1 198 ? 15.288 6.830 -16.033 1.00 92.06 198 LEU A N 1
ATOM 1462 C CA . LEU A 1 198 ? 15.504 6.679 -14.594 1.00 92.06 198 LEU A CA 1
ATOM 1463 C C . LEU A 1 198 ? 14.348 7.350 -13.848 1.00 92.06 198 LEU A C 1
ATOM 1465 O O . LEU A 1 198 ? 14.051 8.510 -14.115 1.00 92.06 198 LEU A O 1
ATOM 1469 N N . VAL A 1 199 ? 13.724 6.629 -12.919 1.00 88.69 199 VAL A N 1
ATOM 1470 C CA . VAL A 1 199 ? 12.598 7.125 -12.123 1.00 88.69 199 VAL A CA 1
ATOM 1471 C C . VAL A 1 199 ? 13.036 7.304 -10.676 1.00 88.69 199 VAL A C 1
ATOM 1473 O O . VAL A 1 199 ? 13.462 6.350 -10.010 1.00 88.69 199 VAL A O 1
ATOM 1476 N N . ALA A 1 200 ? 12.949 8.537 -10.188 1.00 82.69 200 ALA A N 1
ATOM 1477 C CA . ALA A 1 200 ? 13.367 8.901 -8.845 1.00 82.69 200 ALA A CA 1
ATOM 1478 C C . ALA A 1 200 ? 12.403 8.350 -7.770 1.00 82.69 200 ALA A C 1
ATOM 1480 O O . ALA A 1 200 ? 11.234 8.063 -8.039 1.00 82.69 200 ALA A O 1
ATOM 1481 N N . PRO A 1 201 ? 12.862 8.178 -6.514 1.00 71.75 201 PRO A N 1
ATOM 1482 C CA . PRO A 1 201 ? 11.973 7.821 -5.413 1.00 71.75 201 PRO A CA 1
ATOM 1483 C C . PRO A 1 201 ? 10.872 8.870 -5.241 1.00 71.75 201 PRO A C 1
ATOM 1485 O O . PRO A 1 201 ? 11.164 10.057 -5.151 1.00 71.75 201 PRO A O 1
ATOM 1488 N N . GLY A 1 202 ? 9.616 8.433 -5.161 1.00 63.94 202 GLY A N 1
ATOM 1489 C CA . GLY A 1 202 ? 8.481 9.342 -4.981 1.00 63.94 202 GLY A CA 1
ATOM 1490 C C . GLY A 1 202 ? 8.089 10.123 -6.231 1.00 63.94 202 GLY A C 1
ATOM 1491 O O . GLY A 1 202 ? 7.016 10.717 -6.240 1.00 63.94 202 GLY A O 1
ATOM 1492 N N . GLU A 1 203 ? 8.886 10.056 -7.300 1.00 70.31 203 GLU A N 1
ATOM 1493 C CA . GLU A 1 203 ? 8.418 10.463 -8.611 1.00 70.31 203 GLU A CA 1
ATOM 1494 C C . GLU A 1 203 ? 7.210 9.613 -8.961 1.00 70.31 203 GLU A C 1
ATOM 1496 O O . GLU A 1 203 ? 7.200 8.387 -8.771 1.00 70.31 203 GLU A O 1
ATOM 1501 N N . ALA A 1 204 ? 6.170 10.291 -9.427 1.00 56.19 204 ALA A N 1
ATOM 1502 C CA . ALA A 1 204 ? 4.941 9.649 -9.780 1.00 56.19 204 ALA A CA 1
ATOM 1503 C C . ALA A 1 204 ? 5.151 8.816 -11.051 1.00 56.19 204 ALA A C 1
ATOM 1505 O O . ALA A 1 204 ? 4.649 9.155 -12.116 1.00 56.19 204 ALA A O 1
ATOM 1506 N N . LEU A 1 205 ? 5.719 7.617 -10.903 1.00 57.25 205 LEU A N 1
ATOM 1507 C CA . LEU A 1 205 ? 5.513 6.451 -11.778 1.00 57.25 205 LEU A CA 1
ATOM 1508 C C . LEU A 1 205 ? 4.018 6.063 -11.868 1.00 57.25 205 LEU A C 1
ATOM 1510 O O . LEU A 1 205 ? 3.662 4.957 -12.240 1.00 57.25 205 LEU A O 1
ATOM 1514 N N . MET A 1 206 ? 3.150 6.952 -11.401 1.00 53.72 206 MET A N 1
ATOM 1515 C CA . MET A 1 206 ? 2.030 6.720 -10.521 1.00 53.72 206 MET A CA 1
ATOM 1516 C C . MET A 1 206 ? 0.793 7.472 -11.020 1.00 53.72 206 MET A C 1
ATOM 1518 O O . MET A 1 206 ? -0.315 7.052 -10.707 1.00 53.72 206 MET A O 1
ATOM 1522 N N . ASN A 1 207 ? 0.939 8.537 -11.804 1.00 56.06 207 ASN A N 1
ATOM 1523 C CA . ASN A 1 207 ? -0.217 9.213 -12.405 1.00 56.06 207 ASN A CA 1
ATOM 1524 C C . ASN A 1 207 ? -0.460 8.747 -13.848 1.00 56.06 207 ASN A C 1
ATOM 1526 O O . ASN A 1 207 ? -1.548 8.938 -14.386 1.00 56.06 207 ASN A O 1
ATOM 1530 N N . SER A 1 208 ? 0.522 8.056 -14.426 1.00 58.88 208 SER A N 1
ATOM 1531 C CA . SER A 1 208 ? 0.504 7.514 -15.774 1.00 58.88 208 SER A CA 1
ATOM 1532 C C . SER A 1 208 ? 1.484 6.341 -15.882 1.00 58.88 208 SER A C 1
ATOM 1534 O O . SER A 1 208 ? 2.659 6.470 -15.545 1.00 58.88 208 SER A O 1
ATOM 1536 N N . TYR A 1 209 ? 1.023 5.181 -16.358 1.00 63.84 209 TYR A N 1
ATOM 1537 C CA . TYR A 1 209 ? 1.935 4.096 -16.734 1.00 63.84 209 TYR A CA 1
ATOM 1538 C C . TYR A 1 209 ? 2.310 4.251 -18.198 1.00 63.84 209 TYR A C 1
ATOM 1540 O O . TYR A 1 209 ? 1.525 3.936 -19.088 1.00 63.84 209 TYR A O 1
ATOM 1548 N N . THR A 1 210 ? 3.515 4.760 -18.417 1.00 74.69 210 THR A N 1
ATOM 1549 C CA . THR A 1 210 ? 4.052 5.125 -19.730 1.00 74.69 210 THR A CA 1
ATOM 1550 C C . THR A 1 210 ? 5.150 4.167 -20.199 1.00 74.69 210 THR A C 1
ATOM 1552 O O . THR A 1 210 ? 5.879 4.485 -21.137 1.00 74.69 210 THR A O 1
ATOM 1555 N N . TYR A 1 211 ? 5.269 2.993 -19.562 1.00 87.44 211 TYR A N 1
ATOM 1556 C CA . TYR A 1 211 ? 6.350 2.026 -19.778 1.00 87.44 211 TYR A CA 1
ATOM 1557 C C . TYR A 1 211 ? 5.829 0.644 -20.164 1.00 87.44 211 TYR A C 1
ATOM 1559 O O . TYR A 1 211 ? 4.790 0.202 -19.675 1.00 87.44 211 TYR A O 1
ATOM 1567 N N . ARG A 1 212 ? 6.596 -0.091 -20.977 1.00 89.25 212 ARG A N 1
ATOM 1568 C CA . ARG A 1 212 ? 6.313 -1.510 -21.271 1.00 89.25 212 ARG A CA 1
ATOM 1569 C C . ARG A 1 212 ? 6.878 -2.426 -20.195 1.00 89.25 212 ARG A C 1
ATOM 1571 O O . ARG A 1 212 ? 6.263 -3.433 -19.837 1.00 89.25 212 ARG A O 1
ATOM 1578 N N . VAL A 1 213 ? 8.062 -2.076 -19.697 1.00 92.50 213 VAL A N 1
ATOM 1579 C CA . VAL A 1 213 ? 8.789 -2.808 -18.664 1.00 92.50 213 VAL A CA 1
ATOM 1580 C C . VAL A 1 213 ? 9.226 -1.834 -17.579 1.00 92.50 213 VAL A C 1
ATOM 1582 O O . VAL A 1 213 ? 9.774 -0.775 -17.860 1.00 92.50 213 VAL A O 1
ATOM 1585 N N . VAL A 1 214 ? 9.027 -2.208 -16.324 1.00 93.12 214 VAL A N 1
ATOM 1586 C CA . VAL A 1 214 ? 9.547 -1.481 -15.169 1.00 93.12 214 VAL A CA 1
ATOM 1587 C C . VAL A 1 214 ? 10.468 -2.392 -14.376 1.00 93.12 214 VAL A C 1
ATOM 1589 O O . VAL A 1 214 ? 10.134 -3.543 -14.082 1.00 93.12 214 VAL A O 1
ATOM 1592 N N . VAL A 1 215 ? 11.641 -1.869 -14.035 1.00 94.69 215 VAL A N 1
ATOM 1593 C CA . VAL A 1 215 ? 12.691 -2.567 -13.292 1.00 94.69 215 VAL A CA 1
ATOM 1594 C C . VAL A 1 215 ? 12.867 -1.891 -11.944 1.00 94.69 215 VAL A C 1
ATOM 1596 O O . VAL A 1 215 ? 13.088 -0.686 -11.885 1.00 94.69 215 VAL A O 1
ATOM 1599 N N . GLY A 1 216 ? 12.796 -2.645 -10.851 1.00 93.38 216 GLY A N 1
ATOM 1600 C CA . GLY A 1 216 ? 12.941 -2.062 -9.519 1.00 93.38 216 GLY A CA 1
ATOM 1601 C C . GLY A 1 216 ? 12.570 -3.015 -8.390 1.00 93.38 216 GLY A C 1
ATOM 1602 O O . GLY A 1 216 ? 12.380 -4.212 -8.637 1.00 93.38 216 GLY A O 1
ATOM 1603 N N . PRO A 1 217 ? 12.429 -2.507 -7.153 1.00 92.25 217 PRO A N 1
ATOM 1604 C CA . PRO A 1 217 ? 12.091 -3.338 -6.012 1.00 92.25 217 PRO A CA 1
ATOM 1605 C C . PRO A 1 217 ? 10.723 -3.989 -6.156 1.00 92.25 217 PRO A C 1
ATOM 1607 O O . PRO A 1 217 ? 9.867 -3.541 -6.915 1.00 92.25 217 PRO A O 1
ATOM 1610 N N . ALA A 1 218 ? 10.489 -5.041 -5.380 1.00 91.75 218 ALA A N 1
ATOM 1611 C CA . ALA A 1 218 ? 9.205 -5.729 -5.357 1.00 91.75 218 ALA A CA 1
ATOM 1612 C C . ALA A 1 218 ? 8.322 -5.263 -4.206 1.00 91.75 218 ALA A C 1
ATOM 1614 O O . ALA A 1 218 ? 7.683 -6.075 -3.545 1.00 91.75 218 ALA A O 1
ATOM 1615 N N . GLY A 1 219 ? 8.303 -3.953 -3.945 1.00 90.00 219 GLY A N 1
ATOM 1616 C CA . GLY A 1 219 ? 7.391 -3.344 -2.980 1.00 90.00 219 GLY A CA 1
ATOM 1617 C C . GLY A 1 219 ? 5.939 -3.462 -3.447 1.00 90.00 219 GLY A C 1
ATOM 1618 O O . GLY A 1 219 ? 5.666 -3.503 -4.646 1.00 90.00 219 GLY A O 1
ATOM 1619 N N . TYR A 1 220 ? 5.002 -3.519 -2.506 1.00 89.69 220 TYR A N 1
ATOM 1620 C CA . TYR A 1 220 ? 3.589 -3.772 -2.806 1.00 89.69 220 TYR A CA 1
ATOM 1621 C C . TYR A 1 220 ? 2.982 -2.774 -3.784 1.00 89.69 220 TYR A C 1
ATOM 1623 O O . TYR A 1 220 ? 2.442 -3.216 -4.789 1.00 89.69 220 TYR A O 1
ATOM 1631 N N . ASN A 1 221 ? 3.070 -1.460 -3.501 1.00 87.69 221 ASN A N 1
ATOM 1632 C CA . ASN A 1 221 ? 2.359 -0.462 -4.306 1.00 87.69 221 ASN A CA 1
ATOM 1633 C C . ASN A 1 221 ? 2.820 -0.588 -5.752 1.00 87.69 221 ASN A C 1
ATOM 1635 O O . ASN A 1 221 ? 2.000 -0.923 -6.587 1.00 87.69 221 ASN A O 1
ATOM 1639 N N . LEU A 1 222 ? 4.133 -0.491 -5.996 1.00 88.50 222 LEU A N 1
ATOM 1640 C CA . LEU A 1 222 ? 4.730 -0.672 -7.319 1.00 88.50 222 LEU A CA 1
ATOM 1641 C C . LEU A 1 222 ? 4.282 -1.979 -7.991 1.00 88.50 222 LEU A C 1
ATOM 1643 O O . LEU A 1 222 ? 3.821 -1.955 -9.124 1.00 88.50 222 LEU A O 1
ATOM 1647 N N . SER A 1 223 ? 4.374 -3.118 -7.301 1.00 90.62 223 SER A N 1
ATOM 1648 C CA . SER A 1 223 ? 4.082 -4.420 -7.918 1.00 90.62 223 SER A CA 1
ATOM 1649 C C . SER A 1 223 ? 2.617 -4.552 -8.346 1.00 90.62 223 SER A C 1
ATOM 1651 O O . SER A 1 223 ? 2.347 -4.994 -9.460 1.00 90.62 223 SER A O 1
ATOM 1653 N N . TYR A 1 224 ? 1.667 -4.179 -7.482 1.00 90.12 224 TYR A N 1
ATOM 1654 C CA . TYR A 1 224 ? 0.236 -4.329 -7.775 1.00 90.12 224 TYR A CA 1
ATOM 1655 C C . TYR A 1 224 ? -0.295 -3.256 -8.712 1.00 90.12 224 TYR A C 1
ATOM 1657 O O . TYR A 1 224 ? -1.185 -3.526 -9.512 1.00 90.12 224 TYR A O 1
ATOM 1665 N N . GLU A 1 225 ? 0.284 -2.067 -8.659 1.00 87.88 225 GLU A N 1
ATOM 1666 C CA . GLU A 1 225 ? 0.023 -1.004 -9.613 1.00 87.88 225 GLU A CA 1
ATOM 1667 C C . GLU A 1 225 ? 0.444 -1.389 -11.035 1.00 87.88 225 GLU A C 1
ATOM 1669 O O . GLU A 1 225 ? -0.377 -1.342 -11.950 1.00 87.88 225 GLU A O 1
ATOM 1674 N N . LEU A 1 226 ? 1.679 -1.874 -11.210 1.00 88.25 226 LEU A N 1
ATOM 1675 C CA . LEU A 1 226 ? 2.150 -2.382 -12.502 1.00 88.25 226 LEU A CA 1
ATOM 1676 C C . LEU A 1 226 ? 1.313 -3.572 -12.970 1.00 88.25 226 LEU A C 1
ATOM 1678 O O . LEU A 1 226 ? 0.950 -3.657 -14.140 1.00 88.25 226 LEU A O 1
ATOM 1682 N N . ALA A 1 227 ? 0.973 -4.478 -12.050 1.00 87.69 227 ALA A N 1
ATOM 1683 C CA . ALA A 1 227 ? 0.142 -5.630 -12.355 1.00 87.69 227 ALA A CA 1
ATOM 1684 C C . ALA A 1 227 ? -1.253 -5.212 -12.849 1.00 87.69 227 ALA A C 1
ATOM 1686 O O . ALA A 1 227 ? -1.704 -5.732 -13.868 1.00 87.69 227 ALA A O 1
ATOM 1687 N N . ARG A 1 228 ? -1.899 -4.245 -12.184 1.00 85.62 228 ARG A N 1
ATOM 1688 C CA . ARG A 1 228 ? -3.196 -3.679 -12.589 1.00 85.62 228 ARG A CA 1
ATOM 1689 C C . ARG A 1 228 ? -3.115 -2.964 -13.938 1.00 85.62 228 ARG A C 1
ATOM 1691 O O . ARG A 1 228 ? -4.059 -3.032 -14.716 1.00 85.62 228 ARG A O 1
ATOM 1698 N N . ALA A 1 229 ? -1.989 -2.320 -14.225 1.00 82.94 229 ALA A N 1
ATOM 1699 C CA . ALA A 1 229 ? -1.737 -1.624 -15.482 1.00 82.94 229 ALA A CA 1
ATOM 1700 C C . ALA A 1 229 ? -1.340 -2.542 -16.649 1.00 82.94 229 ALA A C 1
ATOM 1702 O O . ALA A 1 229 ? -1.170 -2.067 -17.768 1.00 82.94 229 ALA A O 1
ATOM 1703 N N . GLY A 1 230 ? -1.141 -3.841 -16.400 1.00 84.81 230 GLY A N 1
ATOM 1704 C CA . GLY A 1 230 ? -0.624 -4.771 -17.406 1.00 84.81 230 GLY A CA 1
ATOM 1705 C C . GLY A 1 230 ? 0.851 -4.544 -17.761 1.00 84.81 230 GLY A C 1
ATOM 1706 O O . GLY A 1 230 ? 1.338 -5.124 -18.726 1.00 84.81 230 GLY A O 1
ATOM 1707 N N . VAL A 1 231 ? 1.583 -3.745 -16.980 1.00 87.94 231 VAL A N 1
ATOM 1708 C CA . VAL A 1 231 ? 3.005 -3.468 -17.206 1.00 87.94 231 VAL A CA 1
ATOM 1709 C C . VAL A 1 231 ? 3.854 -4.619 -16.672 1.00 87.94 231 VAL A C 1
ATOM 1711 O O . VAL A 1 231 ? 3.601 -5.190 -15.601 1.00 87.94 231 VAL A O 1
ATOM 1714 N N . TRP A 1 232 ? 4.904 -4.977 -17.411 1.00 91.06 232 TRP A N 1
ATOM 1715 C CA . TRP A 1 232 ? 5.842 -5.988 -16.949 1.00 91.06 232 TRP A CA 1
ATOM 1716 C C . TRP A 1 232 ? 6.722 -5.454 -15.828 1.00 91.06 232 TRP A C 1
ATOM 1718 O O . TRP A 1 232 ? 7.409 -4.452 -15.986 1.00 91.06 232 TRP A O 1
ATOM 1728 N N . HIS A 1 233 ? 6.769 -6.180 -14.715 1.00 92.31 233 HIS A N 1
ATOM 1729 C CA . HIS A 1 233 ? 7.659 -5.872 -13.603 1.00 92.31 233 HIS A CA 1
ATOM 1730 C C . HIS A 1 233 ? 8.825 -6.856 -13.579 1.00 92.31 233 HIS A C 1
ATOM 1732 O O . HIS A 1 233 ? 8.635 -8.042 -13.297 1.00 92.31 233 HIS A O 1
ATOM 1738 N N . VAL A 1 234 ? 10.035 -6.377 -13.865 1.00 94.69 234 VAL A N 1
ATOM 1739 C CA . VAL A 1 234 ? 11.263 -7.142 -13.632 1.00 94.69 234 VAL A CA 1
ATOM 1740 C C . VAL A 1 234 ? 11.778 -6.784 -12.248 1.00 94.69 234 VAL A C 1
ATOM 1742 O O . VAL A 1 234 ? 12.301 -5.698 -11.999 1.00 94.69 234 VAL A O 1
ATOM 1745 N N . ALA A 1 235 ? 11.535 -7.698 -11.321 1.00 93.88 235 ALA A N 1
ATOM 1746 C CA . ALA A 1 235 ? 11.610 -7.433 -9.902 1.00 93.88 235 ALA A CA 1
ATOM 1747 C C . ALA A 1 235 ? 13.003 -7.746 -9.346 1.00 93.88 235 ALA A C 1
ATOM 1749 O O . ALA A 1 235 ? 13.526 -8.848 -9.526 1.00 93.88 235 ALA A O 1
ATOM 1750 N N . LEU A 1 236 ? 13.545 -6.793 -8.589 1.00 93.12 236 LEU A N 1
ATOM 1751 C CA . LEU A 1 236 ? 14.759 -6.911 -7.787 1.00 93.12 236 LEU A CA 1
ATOM 1752 C C . LEU A 1 236 ? 14.380 -6.761 -6.309 1.00 93.12 236 LEU A C 1
ATOM 1754 O O . LEU A 1 236 ? 14.425 -5.659 -5.775 1.00 93.12 236 LEU A O 1
ATOM 1758 N N . PRO A 1 237 ? 13.936 -7.820 -5.620 1.00 91.00 237 PRO A N 1
ATOM 1759 C CA . PRO A 1 237 ? 13.535 -7.716 -4.222 1.00 91.00 237 PRO A CA 1
ATOM 1760 C C . PRO A 1 237 ? 14.639 -7.141 -3.331 1.00 91.00 237 PRO A C 1
ATOM 1762 O O . PRO A 1 237 ? 15.787 -7.575 -3.400 1.00 91.00 237 PRO A O 1
ATOM 1765 N N . ALA A 1 238 ? 14.271 -6.214 -2.450 1.00 87.25 238 ALA A N 1
ATOM 1766 C CA . ALA A 1 238 ? 15.124 -5.749 -1.365 1.00 87.25 238 ALA A CA 1
ATOM 1767 C C . ALA A 1 238 ? 14.648 -6.370 -0.039 1.00 87.25 238 ALA A C 1
ATOM 1769 O O . ALA A 1 238 ? 13.438 -6.361 0.225 1.00 87.25 238 ALA A O 1
ATOM 1770 N N . PRO A 1 239 ? 15.546 -6.908 0.808 1.00 83.56 239 PRO A N 1
ATOM 1771 C CA . PRO A 1 239 ? 15.172 -7.376 2.137 1.00 83.56 239 PRO A CA 1
ATOM 1772 C C . PRO A 1 239 ? 14.541 -6.251 2.963 1.00 83.56 239 PRO A C 1
ATOM 1774 O O . PRO A 1 239 ? 15.075 -5.148 3.061 1.00 83.56 239 PRO A O 1
ATOM 1777 N N . ARG A 1 240 ? 13.391 -6.531 3.575 1.00 81.81 240 ARG A N 1
ATOM 1778 C CA . ARG A 1 240 ? 12.663 -5.601 4.442 1.00 81.81 240 ARG A CA 1
ATOM 1779 C C . ARG A 1 240 ? 12.128 -6.379 5.636 1.00 81.81 240 ARG A C 1
ATOM 1781 O O . ARG A 1 240 ? 11.645 -7.495 5.479 1.00 81.81 240 ARG A O 1
ATOM 1788 N N . ARG A 1 241 ? 12.193 -5.780 6.828 1.00 78.38 241 ARG A N 1
ATOM 1789 C CA . ARG A 1 241 ? 11.835 -6.445 8.093 1.00 78.38 241 ARG A CA 1
ATOM 1790 C C . ARG A 1 241 ? 10.413 -7.023 8.098 1.00 78.38 241 ARG A C 1
ATOM 1792 O O . ARG A 1 241 ? 10.202 -8.092 8.656 1.00 78.38 241 ARG A O 1
ATOM 1799 N N . PHE A 1 242 ? 9.463 -6.323 7.478 1.00 77.75 242 PHE A N 1
ATOM 1800 C CA . PHE A 1 242 ? 8.032 -6.642 7.546 1.00 77.75 242 PHE A CA 1
ATOM 1801 C C . PHE A 1 242 ? 7.388 -6.936 6.184 1.00 77.75 242 PHE A C 1
ATOM 1803 O O . PHE A 1 242 ? 6.175 -7.073 6.108 1.00 77.75 242 PHE A O 1
ATOM 1810 N N . ASP A 1 243 ? 8.177 -7.030 5.110 1.00 84.12 243 ASP A N 1
ATOM 1811 C CA . ASP A 1 243 ? 7.675 -7.157 3.736 1.00 84.12 243 ASP A CA 1
ATOM 1812 C C . ASP A 1 243 ? 8.316 -8.370 3.031 1.00 84.12 243 ASP A C 1
ATOM 1814 O O . ASP A 1 243 ? 9.497 -8.665 3.213 1.00 84.12 243 ASP A O 1
ATOM 1818 N N . VAL A 1 244 ? 7.541 -9.085 2.210 1.00 87.25 244 VAL A N 1
ATOM 1819 C CA . VAL A 1 244 ? 7.941 -10.317 1.498 1.00 87.25 244 VAL A CA 1
ATOM 1820 C C . VAL A 1 244 ? 8.170 -10.074 0.013 1.00 87.25 244 VAL A C 1
ATOM 1822 O O . VAL A 1 244 ? 7.655 -10.782 -0.854 1.00 87.25 244 VAL A O 1
ATOM 1825 N N . GLN A 1 245 ? 9.004 -9.089 -0.298 1.00 89.19 245 GLN A N 1
ATOM 1826 C CA . GLN A 1 245 ? 9.292 -8.694 -1.678 1.00 89.19 245 GLN A CA 1
ATOM 1827 C C . GLN A 1 245 ? 9.670 -9.874 -2.592 1.00 89.19 245 GLN A C 1
ATOM 18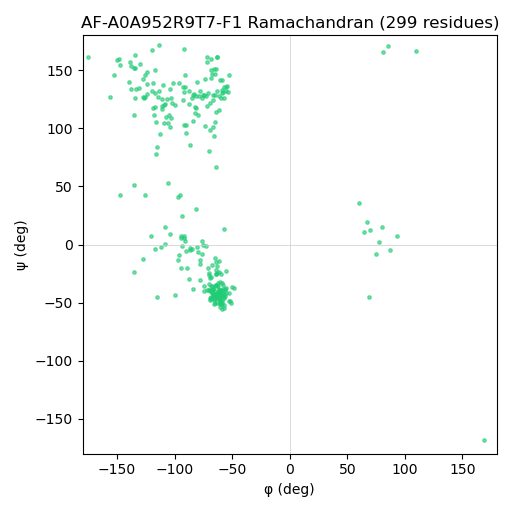29 O O . GLN A 1 245 ? 9.253 -9.914 -3.744 1.00 89.19 245 GLN A O 1
ATOM 1834 N N . VAL A 1 246 ? 10.395 -10.878 -2.086 1.00 89.88 246 VAL A N 1
ATOM 1835 C CA . VAL A 1 246 ? 10.750 -12.079 -2.864 1.00 89.88 246 VAL A CA 1
ATOM 1836 C C . VAL A 1 246 ? 9.521 -12.913 -3.234 1.00 89.88 246 VAL A C 1
ATOM 1838 O O . VAL A 1 246 ? 9.395 -13.336 -4.381 1.00 89.88 246 VAL A O 1
ATOM 1841 N N . ALA A 1 247 ? 8.607 -13.153 -2.290 1.00 88.81 247 ALA A N 1
ATOM 1842 C CA . ALA A 1 247 ? 7.385 -13.911 -2.561 1.00 88.81 247 ALA A CA 1
ATOM 1843 C C . ALA A 1 247 ? 6.491 -13.157 -3.553 1.00 88.81 247 ALA A C 1
ATOM 1845 O O . ALA A 1 247 ? 6.024 -13.741 -4.531 1.00 88.81 247 ALA A O 1
ATOM 1846 N N . ARG A 1 248 ? 6.352 -11.838 -3.367 1.00 90.62 248 ARG A N 1
ATOM 1847 C CA . ARG A 1 248 ? 5.615 -10.966 -4.287 1.00 90.62 248 ARG A CA 1
ATOM 1848 C C . ARG A 1 248 ? 6.220 -10.970 -5.690 1.00 90.62 248 ARG A C 1
ATOM 1850 O O . ARG A 1 248 ? 5.494 -11.125 -6.665 1.00 90.62 248 ARG A O 1
ATOM 1857 N N . ALA A 1 249 ? 7.544 -10.886 -5.801 1.00 90.50 249 ALA A N 1
ATOM 1858 C CA . ALA A 1 249 ? 8.250 -10.969 -7.077 1.00 90.50 249 ALA A CA 1
ATOM 1859 C C . ALA A 1 249 ? 8.062 -12.316 -7.783 1.00 90.50 249 ALA A C 1
ATOM 1861 O O . ALA A 1 249 ? 8.017 -12.343 -9.004 1.00 90.50 249 ALA A O 1
ATOM 1862 N N . ARG A 1 250 ? 7.936 -13.427 -7.050 1.00 89.50 250 ARG A N 1
ATOM 1863 C CA . ARG A 1 250 ? 7.629 -14.738 -7.649 1.00 89.50 250 ARG A CA 1
ATOM 1864 C C . ARG A 1 250 ? 6.188 -14.824 -8.140 1.00 89.50 250 ARG A C 1
ATOM 1866 O O . ARG A 1 250 ? 5.947 -15.398 -9.193 1.00 89.50 250 ARG A O 1
ATOM 1873 N N . ALA A 1 251 ? 5.249 -14.257 -7.385 1.00 87.31 251 ALA A N 1
ATOM 1874 C CA . ALA A 1 251 ? 3.831 -14.285 -7.730 1.00 87.31 251 ALA A CA 1
ATOM 1875 C C . ALA A 1 251 ? 3.476 -13.318 -8.874 1.00 87.31 251 ALA A C 1
ATOM 1877 O O . ALA A 1 251 ? 2.605 -13.611 -9.688 1.00 87.31 251 ALA A O 1
ATOM 1878 N N . LEU A 1 252 ? 4.132 -12.154 -8.929 1.00 86.00 252 LEU A N 1
ATOM 1879 C CA . LEU A 1 252 ? 3.734 -11.040 -9.792 1.00 86.00 252 LEU A CA 1
ATOM 1880 C C . LEU A 1 252 ? 4.849 -10.506 -10.685 1.00 86.00 252 LEU A C 1
ATOM 1882 O O . LEU A 1 252 ? 4.570 -9.680 -11.543 1.00 86.00 252 LEU A O 1
ATOM 1886 N N . GLY A 1 253 ? 6.099 -10.870 -10.468 1.00 79.88 253 GLY A N 1
ATOM 1887 C CA . GLY A 1 253 ? 7.224 -10.300 -11.195 1.00 79.88 253 GLY A CA 1
ATOM 1888 C C . GLY A 1 253 ? 7.912 -11.327 -12.078 1.00 79.88 253 GLY A C 1
ATOM 1889 O O . GLY A 1 253 ? 7.674 -12.531 -12.011 1.00 79.88 253 GLY A O 1
ATOM 1890 N N . ALA A 1 254 ? 8.839 -10.836 -12.889 1.00 85.44 254 ALA A N 1
ATOM 1891 C CA . ALA A 1 254 ? 9.950 -11.639 -13.361 1.0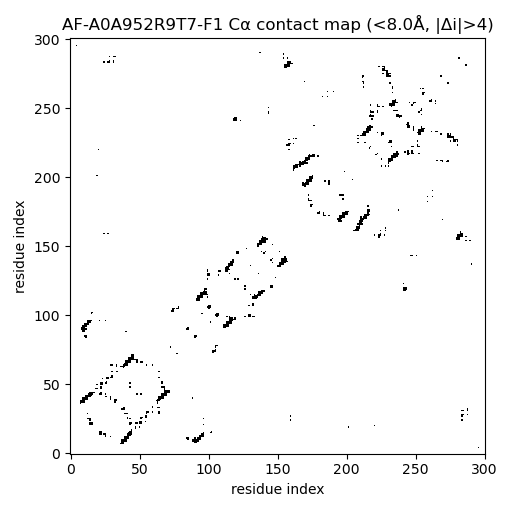0 85.44 254 ALA A CA 1
ATOM 1892 C C . ALA A 1 254 ? 11.103 -11.477 -12.365 1.00 85.44 254 ALA A C 1
ATOM 1894 O O . ALA A 1 254 ? 11.847 -10.499 -12.438 1.00 85.44 254 ALA A O 1
ATOM 1895 N N . LEU A 1 255 ? 11.221 -12.408 -11.416 1.00 85.81 255 LEU A N 1
ATOM 1896 C CA . LEU A 1 255 ? 12.349 -12.439 -10.486 1.00 85.81 255 LEU A CA 1
ATOM 1897 C C . LEU A 1 255 ? 13.645 -12.713 -11.257 1.00 85.81 255 LEU A C 1
ATOM 1899 O O . LEU A 1 255 ? 13.733 -13.681 -12.013 1.00 85.81 255 LEU A O 1
ATOM 1903 N N . VAL A 1 256 ? 14.657 -11.881 -11.034 1.00 84.62 256 VAL A N 1
ATOM 1904 C CA . VAL A 1 256 ? 15.987 -12.039 -11.632 1.00 84.62 256 VAL A CA 1
ATOM 1905 C C . VAL A 1 256 ? 17.054 -12.051 -10.544 1.00 84.62 256 VAL A C 1
ATOM 1907 O O . VAL A 1 256 ? 16.920 -11.388 -9.519 1.00 84.62 256 VAL A O 1
ATOM 1910 N N . THR A 1 257 ? 18.111 -12.831 -10.760 1.00 79.62 257 THR A N 1
ATOM 1911 C CA . THR A 1 257 ? 19.155 -13.088 -9.752 1.00 79.62 257 THR A CA 1
ATOM 1912 C C . THR A 1 257 ? 20.540 -12.590 -10.165 1.00 79.62 257 THR A C 1
ATOM 1914 O O . THR A 1 257 ? 21.470 -12.661 -9.369 1.00 79.62 257 THR A O 1
ATOM 1917 N N . SER A 1 258 ? 20.698 -12.067 -11.387 1.00 85.81 258 SER A N 1
ATOM 1918 C CA . SER A 1 258 ? 21.962 -11.497 -11.869 1.00 85.81 258 SER A CA 1
ATOM 1919 C C . SER A 1 258 ? 21.749 -10.374 -12.895 1.00 85.81 258 SER A C 1
ATOM 1921 O O . SER A 1 258 ? 20.695 -10.332 -13.539 1.00 85.81 258 SER A O 1
ATOM 1923 N N . PRO A 1 259 ? 22.742 -9.485 -13.105 1.00 86.56 259 PRO A N 1
ATOM 1924 C CA . PRO A 1 259 ? 22.666 -8.421 -14.110 1.00 86.56 259 PRO A CA 1
ATOM 1925 C C . PRO A 1 259 ? 22.439 -8.935 -15.539 1.00 86.56 259 PRO A C 1
ATOM 1927 O O . PRO A 1 259 ? 21.605 -8.403 -16.264 1.00 86.56 259 PRO A O 1
ATOM 1930 N N . GLN A 1 260 ? 23.121 -10.013 -15.938 1.00 87.94 260 GLN A N 1
ATOM 1931 C CA . GLN A 1 260 ? 22.961 -10.591 -17.276 1.00 87.94 260 GLN A CA 1
ATOM 1932 C C . GLN A 1 260 ? 21.578 -11.232 -17.451 1.00 87.94 260 GLN A C 1
ATOM 1934 O O . GLN A 1 260 ? 20.994 -11.177 -18.532 1.00 87.94 260 GLN A O 1
ATOM 1939 N N . ALA A 1 261 ? 21.034 -11.847 -16.394 1.00 90.25 261 ALA A N 1
ATOM 1940 C CA . ALA A 1 261 ? 19.668 -12.363 -16.420 1.00 90.25 261 ALA A CA 1
ATOM 1941 C C . ALA A 1 261 ? 18.642 -11.224 -16.518 1.00 90.25 261 ALA A C 1
ATOM 1943 O O . ALA A 1 261 ? 17.658 -11.362 -17.245 1.00 90.25 261 ALA A O 1
ATOM 1944 N N . LEU A 1 262 ? 18.897 -10.104 -15.835 1.00 92.56 262 LEU A N 1
ATOM 19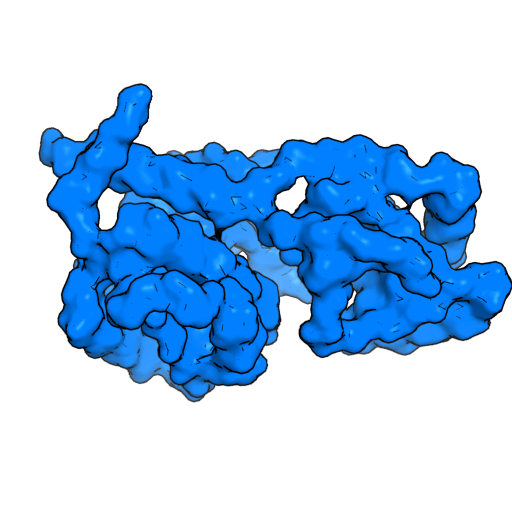45 C CA . LEU A 1 262 ? 18.073 -8.901 -15.882 1.00 92.56 262 LEU A CA 1
ATOM 1946 C C . LEU A 1 262 ? 17.987 -8.330 -17.303 1.00 92.56 262 LEU A C 1
ATOM 1948 O O . LEU A 1 262 ? 16.884 -8.222 -17.836 1.00 92.56 262 LEU A O 1
ATOM 1952 N N . GLU A 1 263 ? 19.120 -8.068 -17.958 1.00 94.50 263 GLU A N 1
ATOM 1953 C CA . GLU A 1 263 ? 19.131 -7.555 -19.335 1.00 94.50 263 GLU A CA 1
ATOM 1954 C C . GLU A 1 263 ? 18.410 -8.502 -20.307 1.00 94.50 263 GLU A C 1
ATOM 1956 O O . GLU A 1 263 ? 17.495 -8.089 -21.028 1.00 94.50 263 GLU A O 1
ATOM 1961 N N . ARG A 1 264 ? 18.768 -9.798 -20.300 1.00 93.06 264 ARG A N 1
ATOM 1962 C CA . ARG A 1 264 ? 18.125 -10.792 -21.177 1.00 93.06 264 ARG A CA 1
ATOM 1963 C C . ARG A 1 264 ? 16.615 -10.827 -20.974 1.00 93.06 264 ARG A C 1
ATOM 1965 O O . ARG A 1 264 ? 15.871 -10.957 -21.948 1.00 93.06 264 ARG A O 1
ATOM 1972 N N . ARG A 1 265 ? 16.158 -10.712 -19.723 1.00 94.00 265 ARG A N 1
ATOM 1973 C CA . ARG A 1 265 ? 14.734 -10.726 -19.393 1.00 94.00 265 ARG A CA 1
ATOM 1974 C C . ARG A 1 265 ? 14.021 -9.484 -19.913 1.00 94.00 265 ARG A C 1
ATOM 1976 O O . ARG A 1 265 ? 12.970 -9.644 -20.525 1.00 94.00 265 ARG A O 1
ATOM 1983 N N . ILE A 1 266 ? 14.588 -8.291 -19.728 1.00 94.38 266 ILE A N 1
ATOM 1984 C CA . ILE A 1 266 ? 14.022 -7.040 -20.259 1.00 94.38 266 ILE A CA 1
ATOM 1985 C C . ILE A 1 266 ? 13.872 -7.145 -21.779 1.00 94.38 266 ILE A C 1
ATOM 1987 O O . ILE A 1 266 ? 12.772 -6.975 -22.301 1.00 94.38 266 ILE A O 1
ATOM 1991 N N . ARG A 1 267 ? 14.941 -7.525 -22.490 1.00 94.81 267 ARG A N 1
ATOM 1992 C CA . ARG A 1 267 ? 14.915 -7.649 -23.957 1.00 94.81 267 ARG A CA 1
ATOM 1993 C C . ARG A 1 267 ? 13.883 -8.672 -24.441 1.00 94.81 267 ARG A C 1
ATOM 1995 O O . ARG A 1 267 ? 13.207 -8.435 -25.437 1.00 94.81 267 ARG A O 1
ATOM 2002 N N . ALA A 1 268 ? 13.738 -9.801 -23.746 1.00 93.00 268 ALA A N 1
ATOM 2003 C CA . ALA A 1 268 ? 12.715 -10.792 -24.080 1.00 93.00 268 ALA A CA 1
ATOM 2004 C C . ALA A 1 268 ? 11.289 -10.238 -23.925 1.00 93.00 268 ALA A C 1
ATOM 2006 O O . ALA A 1 268 ? 10.448 -10.470 -24.789 1.00 93.00 268 ALA A O 1
ATOM 2007 N N . LEU A 1 269 ? 11.030 -9.478 -22.859 1.00 92.50 269 LEU A N 1
ATOM 2008 C CA . LEU A 1 269 ? 9.722 -8.871 -22.606 1.00 92.50 269 LEU A CA 1
ATOM 2009 C C . LEU A 1 269 ? 9.383 -7.781 -23.629 1.00 92.50 269 LEU A C 1
ATOM 2011 O O . LEU A 1 269 ? 8.257 -7.739 -24.115 1.00 92.50 269 LEU A O 1
ATOM 2015 N N . LEU A 1 270 ? 10.361 -6.960 -24.023 1.00 91.94 270 LEU A N 1
ATOM 2016 C CA . LEU A 1 270 ? 10.170 -5.940 -25.059 1.00 91.94 270 LEU A CA 1
ATOM 2017 C C . LEU A 1 270 ? 9.800 -6.545 -26.421 1.00 91.94 270 LEU A C 1
ATOM 2019 O O . LEU A 1 270 ? 8.961 -5.984 -27.121 1.00 91.94 270 LEU A O 1
ATOM 2023 N N . ARG A 1 271 ? 10.361 -7.715 -26.770 1.00 91.00 271 ARG A N 1
ATOM 2024 C CA . ARG A 1 271 ? 10.014 -8.440 -28.007 1.00 91.00 271 ARG A CA 1
ATOM 2025 C C . ARG A 1 271 ? 8.613 -9.053 -27.989 1.00 91.00 271 ARG A C 1
ATOM 2027 O O . ARG A 1 271 ? 7.988 -9.133 -29.038 1.00 91.00 271 ARG A O 1
ATOM 2034 N N . HIS A 1 272 ? 8.131 -9.510 -26.832 1.00 81.81 272 HIS A N 1
ATOM 2035 C CA . HIS A 1 272 ? 6.814 -10.151 -26.719 1.00 81.81 272 HIS A CA 1
ATOM 2036 C C . HIS A 1 272 ? 5.633 -9.169 -26.724 1.00 81.81 272 HIS A C 1
ATOM 2038 O O . HIS A 1 272 ? 4.498 -9.600 -26.910 1.00 81.81 272 HIS A O 1
ATOM 2044 N N . GLY A 1 273 ? 5.880 -7.868 -26.555 1.00 67.81 273 GLY A N 1
ATOM 2045 C CA . GLY A 1 273 ? 4.821 -6.866 -26.465 1.00 67.81 273 GLY A CA 1
ATOM 2046 C C . GLY A 1 273 ? 4.189 -6.770 -25.069 1.00 67.81 273 GLY A C 1
ATOM 2047 O O . GLY A 1 273 ? 4.394 -7.604 -24.185 1.00 67.81 273 GLY A O 1
ATOM 2048 N N . ALA A 1 274 ? 3.444 -5.685 -24.849 1.00 60.91 274 ALA A N 1
ATOM 2049 C CA . ALA A 1 274 ? 3.022 -5.219 -23.525 1.00 60.91 274 ALA A CA 1
ATOM 2050 C C . ALA A 1 274 ? 1.868 -6.010 -22.880 1.00 60.91 274 ALA A C 1
ATOM 2052 O O . ALA A 1 274 ? 1.406 -5.644 -21.806 1.00 60.91 274 ALA A O 1
ATOM 2053 N N . THR A 1 275 ? 1.360 -7.080 -23.491 1.00 63.25 275 THR A N 1
ATOM 2054 C CA . THR A 1 275 ? 0.163 -7.745 -22.965 1.00 63.25 275 THR A CA 1
ATOM 2055 C C . THR A 1 275 ? 0.524 -8.776 -21.908 1.00 63.25 275 THR A C 1
ATOM 2057 O O . THR A 1 275 ? 0.643 -9.973 -22.177 1.00 63.25 275 THR A O 1
ATOM 2060 N N . ARG A 1 276 ? 0.665 -8.307 -20.670 1.00 73.50 276 ARG A N 1
ATOM 2061 C CA . ARG A 1 276 ? 0.560 -9.161 -19.493 1.00 73.50 276 ARG A CA 1
ATOM 2062 C C . ARG A 1 276 ? -0.905 -9.245 -19.068 1.00 73.50 276 ARG A C 1
ATOM 2064 O O . ARG A 1 276 ? -1.562 -8.222 -18.896 1.00 73.50 276 ARG A O 1
ATOM 2071 N N . ARG A 1 277 ? -1.413 -10.456 -18.816 1.00 70.81 277 ARG A N 1
ATOM 2072 C CA . ARG A 1 277 ? -2.706 -10.615 -18.136 1.00 70.81 277 ARG A CA 1
ATOM 2073 C C . ARG A 1 277 ? -2.582 -10.056 -16.717 1.00 70.81 277 ARG A C 1
ATOM 2075 O O . ARG A 1 277 ? -1.825 -10.598 -15.909 1.00 70.81 277 ARG A O 1
ATOM 2082 N N . ALA A 1 278 ? -3.301 -8.971 -16.442 1.00 68.19 278 ALA A N 1
ATOM 2083 C CA . ALA A 1 278 ? -3.374 -8.397 -15.110 1.00 68.19 278 ALA A CA 1
ATOM 2084 C C . ALA A 1 278 ? -3.997 -9.434 -14.153 1.00 68.19 278 ALA A C 1
ATOM 2086 O O . ALA A 1 278 ? -5.047 -9.999 -14.479 1.00 68.19 278 ALA A O 1
ATOM 2087 N N . PRO A 1 279 ? -3.365 -9.739 -13.007 1.00 74.06 279 PRO A N 1
ATOM 2088 C CA . PRO A 1 279 ? -4.049 -10.455 -11.941 1.00 74.06 279 PRO A CA 1
ATOM 2089 C C . PRO A 1 279 ? -5.216 -9.606 -11.427 1.00 74.06 279 PRO A C 1
ATOM 2091 O O . PRO A 1 279 ? -5.253 -8.391 -11.636 1.00 74.06 279 PRO A O 1
ATOM 2094 N N . GLU A 1 280 ? -6.166 -10.239 -10.744 1.00 84.00 280 GLU A N 1
ATOM 2095 C CA . GLU A 1 280 ? -7.246 -9.511 -10.086 1.00 84.00 280 GLU A CA 1
ATOM 2096 C C . GLU A 1 280 ? -6.654 -8.641 -8.969 1.00 84.00 280 GLU A C 1
ATOM 2098 O O . GLU A 1 280 ? -6.200 -9.133 -7.937 1.00 84.00 280 GLU A O 1
ATOM 2103 N N . VAL A 1 281 ? -6.593 -7.335 -9.227 1.00 85.25 281 VAL A N 1
ATOM 2104 C CA . VAL A 1 281 ? -6.173 -6.311 -8.271 1.00 85.25 281 VAL A CA 1
ATOM 2105 C C . VAL A 1 281 ? -7.363 -5.399 -8.057 1.00 85.25 281 VAL A C 1
ATOM 2107 O O . VAL A 1 281 ? -7.832 -4.758 -8.998 1.00 85.25 281 VAL A O 1
ATOM 2110 N N . LEU A 1 282 ? -7.845 -5.344 -6.825 1.00 89.62 282 LEU A N 1
ATOM 2111 C CA . LEU A 1 282 ? -8.969 -4.520 -6.414 1.00 89.62 282 LEU A CA 1
ATOM 2112 C C . LEU A 1 282 ? -8.587 -3.039 -6.379 1.00 89.62 282 LEU A C 1
ATOM 2114 O O . LEU A 1 282 ? -7.411 -2.672 -6.317 1.00 89.62 282 LEU A O 1
ATOM 2118 N N . ASP A 1 283 ? -9.600 -2.180 -6.395 1.00 89.81 283 ASP A N 1
ATOM 2119 C CA . ASP A 1 283 ? -9.436 -0.788 -5.996 1.00 89.81 283 ASP A CA 1
ATOM 2120 C C . ASP A 1 283 ? -9.736 -0.601 -4.500 1.00 89.81 283 ASP A C 1
ATOM 2122 O O . ASP A 1 283 ? -10.248 -1.486 -3.806 1.00 89.81 283 ASP A O 1
ATOM 2126 N N . HIS A 1 284 ? -9.392 0.576 -3.979 1.00 90.88 284 HIS A N 1
ATOM 2127 C CA . HIS A 1 284 ? -9.620 0.910 -2.573 1.00 90.88 284 HIS A CA 1
ATOM 2128 C C . HIS A 1 284 ? -11.114 0.950 -2.217 1.00 90.88 284 HIS A C 1
ATOM 2130 O O . HIS A 1 284 ? -11.474 0.684 -1.069 1.00 90.88 284 HIS A O 1
ATOM 2136 N N . ARG A 1 285 ? -11.993 1.207 -3.195 1.00 91.75 285 ARG A N 1
ATOM 2137 C CA . ARG A 1 285 ? -13.443 1.214 -2.995 1.00 91.75 285 ARG A CA 1
ATOM 2138 C C . ARG A 1 285 ? -13.941 -0.173 -2.606 1.00 91.75 285 ARG A C 1
ATOM 2140 O O . ARG A 1 285 ? -14.700 -0.289 -1.644 1.00 91.75 285 ARG A O 1
ATOM 2147 N N . ALA A 1 286 ? -13.496 -1.222 -3.297 1.00 91.75 286 ALA A N 1
ATOM 2148 C CA . ALA A 1 286 ? -13.873 -2.599 -2.980 1.00 91.75 286 ALA A CA 1
ATOM 2149 C C . ALA A 1 286 ? -13.491 -2.988 -1.539 1.00 91.75 286 ALA A C 1
ATOM 2151 O O . ALA A 1 286 ? -14.266 -3.650 -0.842 1.00 91.75 286 ALA A O 1
ATOM 2152 N N . VAL A 1 287 ? -12.331 -2.524 -1.063 1.00 91.81 287 VAL A N 1
ATOM 2153 C CA . VAL A 1 287 ? -11.845 -2.769 0.307 1.00 91.81 287 VAL A CA 1
ATOM 2154 C C . VAL A 1 287 ? -12.705 -2.048 1.329 1.00 91.81 287 VAL A C 1
ATOM 2156 O O . VAL A 1 287 ? -13.148 -2.672 2.292 1.00 91.81 287 VAL A O 1
ATOM 2159 N N . VAL A 1 288 ? -13.001 -0.767 1.098 1.00 92.44 288 VAL A N 1
ATOM 2160 C CA . VAL A 1 288 ? -13.888 0.015 1.967 1.00 92.44 288 VAL A CA 1
ATOM 2161 C C . VAL A 1 288 ? -15.281 -0.613 2.024 1.00 92.44 288 VAL A C 1
ATOM 2163 O O . VAL A 1 288 ? -15.819 -0.826 3.107 1.00 92.44 288 VAL A O 1
ATOM 2166 N N . GLU A 1 289 ? -15.853 -1.013 0.889 1.00 92.56 289 GLU A N 1
ATOM 2167 C CA . GLU A 1 289 ? -17.162 -1.676 0.854 1.00 92.56 289 GLU A CA 1
ATOM 2168 C C . GLU A 1 289 ? -17.153 -3.034 1.572 1.00 92.56 289 GLU A C 1
ATOM 2170 O O . GLU A 1 289 ? -18.149 -3.434 2.182 1.00 92.56 289 GLU A O 1
ATOM 2175 N N . ARG A 1 290 ? -16.047 -3.782 1.515 1.00 91.12 290 ARG A N 1
ATOM 2176 C CA . ARG A 1 290 ? -15.897 -5.038 2.263 1.00 91.12 290 ARG A CA 1
ATOM 2177 C C . ARG A 1 290 ? -15.788 -4.785 3.766 1.00 91.12 290 ARG A C 1
ATOM 2179 O O . ARG A 1 290 ? -16.512 -5.425 4.525 1.00 91.12 290 ARG A O 1
ATOM 2186 N N . ALA A 1 291 ? -14.951 -3.840 4.174 1.00 91.56 291 ALA A N 1
ATOM 2187 C CA . ALA A 1 291 ? -14.757 -3.448 5.564 1.00 91.56 291 ALA A CA 1
ATOM 2188 C C . ALA A 1 291 ? -16.058 -2.954 6.214 1.00 91.56 291 ALA A C 1
ATOM 2190 O O . ALA A 1 291 ? -16.460 -3.463 7.257 1.00 91.56 291 ALA A O 1
ATOM 2191 N N . LEU A 1 292 ? -16.773 -2.035 5.558 1.00 91.25 292 LEU A N 1
ATOM 2192 C CA . LEU A 1 292 ? -18.028 -1.487 6.075 1.00 91.25 292 LEU A CA 1
ATOM 2193 C C . LEU A 1 292 ? -19.114 -2.564 6.221 1.00 91.25 292 LEU A C 1
ATOM 2195 O O . LEU A 1 292 ? -19.873 -2.544 7.188 1.00 91.25 292 LEU A O 1
ATOM 2199 N N . ARG A 1 293 ? -19.165 -3.548 5.310 1.00 90.81 293 ARG A N 1
ATOM 2200 C CA . ARG A 1 293 ? -20.063 -4.707 5.453 1.00 90.81 293 ARG A CA 1
ATOM 2201 C C . ARG A 1 293 ? -19.718 -5.555 6.674 1.00 90.81 293 ARG A C 1
ATOM 2203 O O . ARG A 1 293 ? -20.625 -5.902 7.419 1.00 90.81 293 ARG A O 1
ATOM 2210 N N . LEU A 1 294 ? -18.435 -5.849 6.897 1.00 88.31 294 LEU A N 1
ATOM 2211 C CA . LEU A 1 294 ? -17.985 -6.605 8.073 1.00 88.31 294 LEU A CA 1
ATOM 2212 C C . LEU A 1 294 ? -18.313 -5.878 9.379 1.00 88.31 294 LEU A C 1
ATOM 2214 O O . LEU A 1 294 ? -18.712 -6.510 10.356 1.00 88.31 294 LEU A O 1
ATOM 2218 N N . MET A 1 295 ? -18.173 -4.553 9.390 1.00 86.56 295 MET A N 1
ATOM 2219 C CA . MET A 1 295 ? -18.549 -3.731 10.537 1.00 86.56 295 MET A CA 1
ATOM 2220 C C . MET A 1 295 ? -20.056 -3.789 10.799 1.00 86.56 295 MET A C 1
ATOM 2222 O O . MET A 1 295 ? -20.458 -3.946 11.946 1.00 86.56 295 MET A O 1
ATOM 2226 N N . ALA A 1 296 ? -20.884 -3.719 9.752 1.00 86.88 296 ALA A N 1
ATOM 2227 C CA . ALA A 1 296 ? -22.338 -3.771 9.882 1.00 86.88 296 ALA A CA 1
ATOM 2228 C C . ALA A 1 296 ? -22.846 -5.135 10.385 1.00 86.88 296 ALA A C 1
ATOM 2230 O O . ALA A 1 296 ? -23.715 -5.179 11.251 1.00 86.88 296 ALA A O 1
ATOM 2231 N N . THR A 1 297 ? -22.296 -6.251 9.891 1.00 84.31 297 THR A N 1
ATOM 2232 C CA . THR A 1 297 ? -22.747 -7.602 10.284 1.00 84.31 297 THR A CA 1
ATOM 2233 C C . THR A 1 297 ? -22.385 -7.971 11.719 1.00 84.31 297 THR A C 1
ATOM 2235 O O . THR A 1 297 ? -23.065 -8.785 12.326 1.00 84.31 297 THR A O 1
ATOM 2238 N N . ASN A 1 298 ? -21.325 -7.377 12.266 1.00 73.56 298 ASN A N 1
ATOM 2239 C CA . ASN A 1 298 ? -20.825 -7.665 13.612 1.00 73.56 298 ASN A CA 1
ATOM 2240 C C . ASN A 1 298 ? -21.193 -6.575 14.632 1.00 73.56 298 ASN A C 1
ATOM 2242 O O . ASN A 1 298 ? -20.641 -6.558 15.730 1.00 73.56 298 ASN A O 1
ATOM 2246 N N . ALA A 1 299 ? -22.050 -5.619 14.259 1.00 59.31 299 ALA A N 1
ATOM 2247 C CA . ALA A 1 299 ? -22.580 -4.593 15.158 1.00 59.31 299 ALA A CA 1
ATOM 2248 C C . ALA A 1 299 ? -23.845 -5.050 15.911 1.00 59.31 299 ALA A C 1
ATOM 2250 O O . ALA A 1 299 ? -24.352 -4.296 16.737 1.00 59.31 299 ALA A O 1
ATOM 2251 N N . SER A 1 300 ? -24.348 -6.258 15.633 1.00 37.91 300 SER A N 1
ATOM 2252 C CA . SER A 1 300 ? -25.415 -6.875 16.428 1.00 37.91 300 SER A CA 1
ATOM 2253 C C . SER A 1 300 ? -24.798 -7.581 17.646 1.00 37.91 300 SER A C 1
ATOM 2255 O O . SER A 1 300 ? -23.820 -8.304 17.442 1.00 37.91 300 SER A O 1
ATOM 2257 N N . PRO A 1 301 ? -25.293 -7.317 18.871 1.00 38.97 301 PRO A N 1
ATOM 2258 C CA . PRO A 1 301 ? -24.817 -7.958 20.098 1.00 38.97 301 PRO A CA 1
ATOM 2259 C C . PRO A 1 301 ? -25.039 -9.474 20.102 1.00 38.97 301 PRO A C 1
ATOM 2261 O O . PRO A 1 301 ? -25.992 -9.938 19.433 1.00 38.97 301 PRO A O 1
#

Foldseek 3Di:
DDPPPVDLAEAEEEQEDPALVSLLLQLQLLQLCLVSNHAYEYEYAQVNQVVNVVSNDPPRPPRSYHYDHDYDDDLQVVLVVVVVVCVVSVHQEYEYEAFLCDPNSSNPPPPHAYEYEHAFAQPPVCVLVSCVSHPAYEDQDCVLVGDPDPRYHYQYHAEADADADAAPFAEEEECQDVVCNVLSVVLCVVVVVGGYDYAYRVRPVPNYVNYQEYEEAQDRHVQLVCLQVLHAYAHDHDDDPTHDRVSSCVVRHNDDDDSVRSNVVSVVSSVVTSHDNRDDHHYSNSVSVVVVVVVVVPPPD

Radius of gyration: 19.82 Å; Cα contacts (8 Å, |Δi|>4): 579; chains: 1; bounding box: 55×38×53 Å

Sequence (301 aa):
MSVKLTNSGACLLYALGGGLGHAVRGACLARELALKGVRVTLLVAEHAGAAAAELLDPRLPEGVAELVALEPQEAAELRARVVALAERHGASMLWVDTFPDGIHGELRGLELPRLALLRARRDVPTLKAQLAGCRFALDLEPNLGWLDFPGVVPVGPVARTVTPAPLEADVGWVLSEPAQRPLLTRLATAMSDVSSRLVAPGEALMNSYTYRVVVGPAGYNLSYELARAGVWHVALPAPRRFDVQVARARALGALVTSPQALERRIRALLRHGATRRAPEVLDHRAVVERALRLMATNASP

Secondary structure (DSSP, 8-state):
---------EEEEEE--SSHHHHHHHHHHHHHHHTTT-EEEEEEEGGGHHHHHHHS-TTSPTTSEEEEEE----HHHHHHHHHHHHHHHTEEEEEEES-TT-SSSTTTT-SS-EEEEE---TT-TTHHHHHTT-SEEEES-GGGT----TTEEE---B----EEEEEEEEEEEE--SGGGHHHHHHHHHHTTTS-EEEE-TTS-TTSEEEEEEEEE---HHHHHHHHHTT-EEEE----BTTB-HHHHHHHHSEE--SHHHHHHHHHHHHHH-S-------B-HHHHHHHHHHHHHHT---

Mean predicted aligned error: 6.11 Å

Solvent-accessible surface area (backbone atoms only — not comparable to full-atom values): 16422 Å² total; per-residue (Å²): 136,84,83,76,74,87,66,72,48,23,28,35,36,43,13,56,54,99,49,60,64,34,18,49,50,41,20,46,41,42,42,46,39,30,77,70,55,26,30,30,41,37,34,23,31,42,95,28,33,68,64,20,54,73,56,36,59,87,82,56,63,86,84,26,62,46,83,44,60,39,72,95,64,58,39,69,58,49,31,52,52,54,50,54,50,31,62,74,63,56,34,68,33,36,36,24,49,51,35,63,22,41,93,77,45,36,48,57,91,53,96,54,51,22,39,27,41,36,60,56,54,70,80,48,81,58,51,65,65,36,47,70,66,36,77,37,33,35,28,34,50,46,90,74,67,41,76,91,51,95,72,54,42,76,72,40,35,63,25,76,90,59,54,81,45,74,77,75,30,50,34,34,38,47,43,67,47,76,92,48,34,70,60,51,55,52,49,56,62,73,43,66,93,48,54,61,44,83,35,57,63,87,53,67,77,61,69,35,58,27,42,42,32,35,36,28,58,22,48,67,64,64,47,41,37,33,29,59,68,19,30,43,38,43,17,45,54,58,94,48,98,53,50,58,17,62,61,46,12,66,77,68,30,49,65,51,92,46,73,70,53,41,53,56,48,52,57,52,48,66,73,72,49,60,83,47,86,50,61,91,52,41,42,47,56,58,52,49,56,50,50,53,48,55,52,60,72,64,67,63,134